Protein AF-A0A7X3GMF8-F1 (afdb_monomer_lite)

Foldseek 3Di:
DLQLQLLLLQQQVCCVVVVLADSLLLRQLLSQLQVLLQLLLFSDHDCSLPPVVCVLFRLLVSVLVVLLCLQQVLLQVLLPDDPPPCPSVLSNVPTSDDDDADPVSVVSSSVSSNSNNVSNLVLVLQQDCPRPCNVVPVQQQDDDPRGGNSPVSVVVSSVVSVVSVVVVVVVSSVVCSVVVPPDPDCPVVVVVVSVPQDNLVVQLCVQLVVQLVVCCVPDPDSPPVRSVSRSSVSSSVLSSRLSSLQRLCVVLVNNVVSVVLNVVLVVLSVCLVVLVVVVVCVVVPHDDDPVVSSSVSSVSVSVSSNVSSVVSVVSVVVSVVVVVVVVVVVVVD

Sequence (333 aa):
MPFTLSHPAFAVPLRRYFPNLSIAGLVLGSMSPDLEYFANMEARGTIGHQFIGFMLIGLPLCFAIYFSYERVIRPMLSAFMPNLFGLKRFVRECYERGEPLSLAGWFHFAAAAFVGYLTHMFMDAWTHGSGIFVQHLPGLTVHTLGMPLFQLLQFAFSALGAAVIAIWGFIQWLRWLKDAPRSGTNHSAKLLEYARDPWVWPWALLIGMFTMLIKLLFSVDPGDLSIWFAAPFSAAALGIFGACLLGRSQKHGQLGAGFRLVALWLALLGALKFEAHIYLLHQIGISTSRLMDWIVTMWGLVAVMAVISLQMNRIVNKFVRNGLKTVNKRTLS

Secondary structure (DSSP, 8-state):
---GGGTHHHHGGGGGT-TTS-HHHHHHHHHGGGHHHHHHTSS--SSTTSHHHIIIIIHHHHHHHHHHIIIIIGGGGGGGS-SSTTHHHHHHHHHS--PPPPHHHHHHHHHHHHHHHHHHHHHHHHHSTTSHHHHH-GGGTSEETTEEHHHHHHHHHHHHHHHHHHHHHHHHHHHHHHHS----SSHHHHHHHHHTS---HHHHHHHHHHHHHHHHHT-S-TT-HHHHHHHHHHHHHHHHHHHHHHHHHHHTT-HHHHHHHHHHHHHHHHHHHTTHHHHHHHHTT----HHHHHHHHHHHHHHHHHHHHHHHHHHHHHHHHH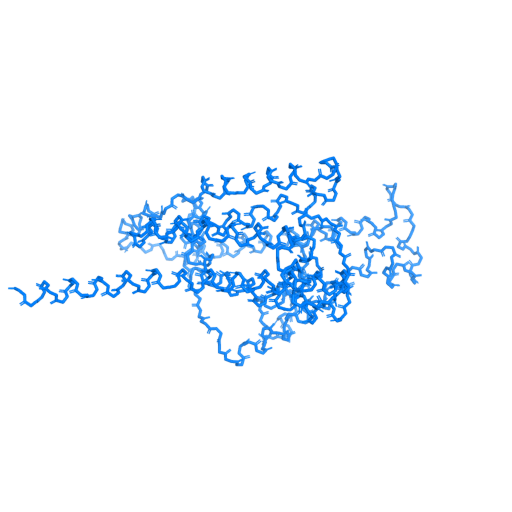HHHHHHHHH--

Structure (mmCIF, N/CA/C/O backbone):
data_AF-A0A7X3GMF8-F1
#
_entry.id   AF-A0A7X3GMF8-F1
#
loop_
_atom_site.group_PDB
_atom_site.id
_atom_site.type_symbol
_atom_site.label_atom_id
_atom_site.label_alt_id
_atom_site.label_comp_id
_atom_site.label_asym_id
_atom_site.label_entity_id
_atom_site.label_seq_id
_atom_site.pdbx_PDB_ins_code
_atom_site.Cartn_x
_atom_site.Cartn_y
_atom_site.Cartn_z
_atom_site.occupancy
_atom_site.B_iso_or_equiv
_atom_site.auth_seq_id
_atom_site.auth_comp_id
_atom_site.auth_asym_id
_atom_site.auth_atom_id
_atom_site.pdbx_PDB_model_num
ATOM 1 N N . MET A 1 1 ? 6.997 0.903 -13.655 1.00 82.94 1 MET A N 1
ATOM 2 C CA . MET A 1 1 ? 6.863 2.379 -13.531 1.00 82.94 1 MET A CA 1
ATOM 3 C C . MET A 1 1 ? 7.429 2.772 -12.167 1.00 82.94 1 MET A C 1
ATOM 5 O O . MET A 1 1 ? 7.009 2.137 -11.214 1.00 82.94 1 MET A O 1
ATOM 9 N N . PRO A 1 2 ? 8.368 3.733 -12.004 1.00 83.00 2 PRO A N 1
ATOM 10 C CA . PRO A 1 2 ? 9.093 3.917 -10.738 1.00 83.00 2 PRO A CA 1
ATOM 11 C C . PRO A 1 2 ? 8.191 4.248 -9.546 1.00 83.00 2 PRO A C 1
ATOM 13 O O . PRO A 1 2 ? 8.581 4.030 -8.405 1.00 83.00 2 PRO A O 1
ATOM 16 N N . PHE A 1 3 ? 6.992 4.783 -9.792 1.00 90.69 3 PHE A N 1
ATOM 17 C CA . PHE A 1 3 ? 6.020 5.037 -8.740 1.00 90.69 3 PHE A CA 1
ATOM 18 C C . PHE A 1 3 ? 4.933 3.957 -8.716 1.00 90.69 3 PHE A C 1
ATOM 20 O O . PHE A 1 3 ? 3.923 4.054 -9.416 1.00 90.69 3 PHE A O 1
ATOM 27 N N . THR A 1 4 ? 5.111 2.948 -7.857 1.00 94.25 4 THR A N 1
ATOM 28 C CA . THR A 1 4 ? 4.194 1.804 -7.693 1.00 94.25 4 THR A CA 1
ATOM 29 C C . THR A 1 4 ? 2.734 2.223 -7.478 1.00 94.25 4 THR A C 1
ATOM 31 O O . THR A 1 4 ? 1.813 1.604 -8.011 1.00 94.25 4 THR A O 1
ATOM 34 N N . LEU A 1 5 ? 2.497 3.316 -6.739 1.00 94.94 5 LEU A N 1
ATOM 35 C CA . LEU A 1 5 ? 1.150 3.824 -6.437 1.00 94.94 5 LEU A CA 1
ATOM 36 C C . LEU A 1 5 ? 0.390 4.345 -7.671 1.00 94.94 5 LEU A C 1
ATOM 38 O O . LEU A 1 5 ? -0.805 4.612 -7.564 1.00 94.94 5 LEU A O 1
ATOM 42 N N . SER A 1 6 ? 1.037 4.448 -8.835 1.00 97.19 6 SER A N 1
ATOM 43 C CA . SER A 1 6 ? 0.386 4.783 -10.107 1.00 97.19 6 SER A CA 1
ATOM 44 C C . SER A 1 6 ? -0.231 3.589 -10.823 1.00 97.19 6 SER A C 1
ATOM 46 O O . SER A 1 6 ? -1.175 3.776 -11.590 1.00 97.19 6 SER A O 1
ATOM 48 N N . HIS A 1 7 ? 0.240 2.365 -10.571 1.00 97.50 7 HIS A N 1
ATOM 49 C CA . HIS A 1 7 ? -0.279 1.162 -11.232 1.00 97.50 7 HIS A CA 1
ATOM 50 C C . HIS A 1 7 ? -1.798 0.960 -11.073 1.00 97.50 7 HIS A C 1
ATOM 52 O O . HIS A 1 7 ? -2.450 0.626 -12.069 1.00 97.50 7 HIS A O 1
ATOM 58 N N . PRO A 1 8 ? -2.416 1.243 -9.906 1.00 98.00 8 PRO A N 1
ATOM 59 C CA . PRO A 1 8 ? -3.864 1.140 -9.756 1.00 98.00 8 PRO A CA 1
ATOM 60 C C . PRO A 1 8 ? -4.671 1.952 -10.777 1.00 98.00 8 PRO A C 1
ATOM 62 O O . PRO A 1 8 ? -5.782 1.547 -11.124 1.00 98.00 8 PRO A O 1
ATOM 65 N N . ALA A 1 9 ? -4.128 3.060 -11.301 1.00 97.56 9 ALA A N 1
ATOM 66 C CA . ALA A 1 9 ? -4.796 3.877 -12.314 1.00 97.56 9 ALA A CA 1
ATOM 67 C C . ALA A 1 9 ? -5.036 3.120 -13.632 1.00 97.56 9 ALA A C 1
ATOM 69 O O . ALA A 1 9 ? -5.996 3.422 -14.339 1.00 97.56 9 ALA A O 1
ATOM 70 N N . PHE A 1 10 ? -4.206 2.118 -13.933 1.00 96.81 10 PHE A N 1
ATOM 71 C CA . PHE A 1 10 ? -4.318 1.273 -15.124 1.00 96.81 10 PHE A CA 1
ATOM 72 C C . PHE A 1 10 ? -5.123 -0.010 -14.859 1.00 96.81 10 PHE A C 1
ATOM 74 O O . PHE A 1 10 ? -5.690 -0.583 -15.786 1.00 96.81 10 PHE A O 1
ATOM 81 N N . ALA A 1 11 ? -5.242 -0.429 -13.595 1.00 97.62 11 ALA A N 1
ATOM 82 C CA . ALA A 1 11 ? -5.976 -1.631 -13.196 1.00 97.62 11 ALA A CA 1
ATOM 83 C C . ALA A 1 11 ? -7.465 -1.371 -12.916 1.00 97.62 11 ALA A C 1
ATOM 85 O O . ALA A 1 11 ? -8.348 -2.046 -13.446 1.00 97.62 11 ALA A O 1
ATOM 86 N N . VAL A 1 12 ? -7.768 -0.374 -12.079 1.00 96.44 12 VAL A N 1
ATOM 87 C CA . VAL A 1 12 ? -9.126 -0.101 -11.574 1.00 96.44 12 VAL A CA 1
ATOM 88 C C . VAL A 1 12 ? -10.158 0.177 -12.681 1.00 96.44 12 VAL A C 1
ATOM 90 O O . VAL A 1 12 ? -11.296 -0.287 -12.535 1.00 96.44 12 VAL A O 1
ATOM 93 N N . PRO A 1 13 ? -9.833 0.864 -13.801 1.00 95.88 13 PRO A N 1
ATOM 94 C CA . PRO A 1 13 ? -10.792 1.082 -14.885 1.00 95.88 13 PRO A CA 1
ATOM 95 C C . PRO A 1 13 ? -11.380 -0.201 -15.488 1.00 95.88 13 PRO A C 1
ATOM 97 O O . PRO A 1 13 ? -12.512 -0.157 -15.973 1.00 95.88 13 PRO A O 1
ATOM 100 N N . LEU A 1 14 ? -10.687 -1.346 -15.398 1.00 94.50 14 LEU A N 1
ATOM 101 C CA . LEU A 1 14 ? -11.195 -2.639 -15.881 1.00 94.50 14 LEU A CA 1
ATOM 102 C C . LEU A 1 14 ? -12.496 -3.065 -15.195 1.00 94.50 14 LEU A C 1
ATOM 104 O O . LEU A 1 14 ? -13.305 -3.772 -15.795 1.00 94.50 14 LEU A O 1
ATOM 108 N N . ARG A 1 15 ? -12.762 -2.574 -13.978 1.00 93.88 15 ARG A N 1
ATOM 109 C CA . ARG A 1 15 ? -14.026 -2.829 -13.277 1.00 93.88 15 ARG A CA 1
ATOM 110 C C . ARG A 1 15 ? -15.252 -2.328 -14.049 1.00 93.88 15 ARG A C 1
ATOM 112 O O . ARG A 1 15 ? -16.345 -2.835 -13.830 1.00 93.88 15 ARG A O 1
ATOM 119 N N . ARG A 1 16 ? -15.096 -1.363 -14.965 1.00 92.31 16 ARG A N 1
ATOM 120 C CA . ARG A 1 16 ? -16.194 -0.910 -15.841 1.00 92.31 16 ARG A CA 1
ATOM 121 C C . ARG A 1 16 ? -16.678 -2.008 -16.789 1.00 92.31 16 ARG A C 1
ATOM 123 O O . ARG A 1 16 ? -17.857 -2.029 -17.115 1.00 92.31 16 ARG A O 1
ATOM 130 N N . TYR A 1 17 ? -15.785 -2.907 -17.197 1.00 93.50 17 TYR A N 1
ATOM 131 C CA . TYR A 1 17 ? -16.095 -4.038 -18.075 1.00 93.50 17 TYR A CA 1
ATOM 132 C C . TYR A 1 17 ? -16.360 -5.324 -17.284 1.00 93.50 17 TYR A C 1
ATOM 134 O O . TYR A 1 17 ? -17.149 -6.162 -17.707 1.00 93.50 17 TYR A O 1
ATOM 142 N N . PHE A 1 18 ? -15.748 -5.453 -16.103 1.00 92.69 18 PHE A N 1
ATOM 143 C CA . PHE A 1 18 ? -15.886 -6.608 -15.219 1.00 92.69 18 PHE A CA 1
ATOM 144 C C . PHE A 1 18 ? -16.335 -6.159 -13.814 1.00 92.69 18 PHE A C 1
ATOM 146 O O . PHE A 1 18 ? -15.509 -6.045 -12.901 1.00 92.69 18 PHE A O 1
ATOM 153 N N . PRO A 1 19 ? -17.639 -5.889 -13.602 1.00 89.19 19 PRO A N 1
ATOM 154 C CA . PRO A 1 19 ? -18.144 -5.246 -12.381 1.00 89.19 19 PRO A CA 1
ATOM 155 C C . PRO A 1 19 ? -17.930 -6.067 -11.099 1.00 89.19 19 PRO A C 1
ATOM 157 O O . PRO A 1 19 ? -17.861 -5.495 -10.006 1.00 89.19 19 PRO A O 1
ATOM 160 N N . ASN A 1 20 ? -17.762 -7.386 -11.240 1.00 88.25 20 ASN A N 1
ATOM 161 C CA . ASN A 1 20 ? -17.522 -8.324 -10.140 1.00 88.25 20 ASN A CA 1
ATOM 162 C C . ASN A 1 20 ? -16.079 -8.289 -9.608 1.00 88.25 20 ASN A C 1
ATOM 164 O O . ASN A 1 20 ? -15.795 -8.896 -8.575 1.00 88.25 20 ASN A O 1
ATOM 168 N N . LEU A 1 21 ? -15.155 -7.590 -10.281 1.00 91.88 21 LEU A N 1
ATOM 169 C CA . LEU A 1 21 ? -13.788 -7.447 -9.787 1.00 91.88 21 LEU A CA 1
ATOM 170 C C . LEU A 1 21 ? -13.753 -6.542 -8.551 1.00 91.88 21 LEU A C 1
ATOM 172 O O . LEU A 1 21 ? -14.240 -5.406 -8.556 1.00 91.88 21 LEU A O 1
ATOM 176 N N . SER A 1 22 ? -13.128 -7.046 -7.486 1.00 95.12 22 SER A N 1
ATOM 177 C CA . SER A 1 22 ? -12.862 -6.271 -6.277 1.00 95.12 22 SER A CA 1
ATOM 178 C C . SER A 1 22 ? -11.895 -5.127 -6.582 1.00 95.12 22 SER A C 1
ATOM 180 O O . SER A 1 22 ? -10.781 -5.366 -7.045 1.00 95.12 22 SER A O 1
ATOM 182 N N . ILE A 1 23 ? -12.282 -3.884 -6.266 1.00 94.88 23 ILE A N 1
ATOM 183 C CA . ILE A 1 23 ? -11.376 -2.727 -6.390 1.00 94.88 23 ILE A CA 1
ATOM 184 C C . ILE A 1 23 ? -10.127 -2.945 -5.538 1.00 94.88 23 ILE A C 1
ATOM 186 O O . ILE A 1 23 ? -9.023 -2.732 -6.021 1.00 94.88 23 ILE A O 1
ATOM 190 N N . ALA A 1 24 ? -10.288 -3.382 -4.285 1.00 96.00 24 ALA A N 1
ATOM 191 C CA . ALA A 1 24 ? -9.155 -3.590 -3.388 1.00 96.00 24 ALA A CA 1
ATOM 192 C C . ALA A 1 24 ? -8.195 -4.660 -3.928 1.00 96.00 24 ALA A C 1
ATOM 194 O O . ALA A 1 24 ? -6.983 -4.487 -3.835 1.00 96.00 24 ALA A O 1
ATOM 195 N N . GLY A 1 25 ? -8.742 -5.718 -4.541 1.00 97.81 25 GLY A N 1
ATOM 196 C CA . GLY A 1 25 ? -7.952 -6.729 -5.238 1.00 97.81 25 GLY A CA 1
ATOM 197 C C . GLY A 1 25 ? -7.169 -6.116 -6.396 1.00 97.81 25 GLY A C 1
ATOM 198 O O . GLY A 1 25 ? -5.950 -6.204 -6.400 1.00 97.81 25 GLY A O 1
ATOM 199 N N . LEU A 1 26 ? -7.839 -5.409 -7.317 1.00 98.38 26 LEU A N 1
ATOM 200 C CA . LEU A 1 26 ? -7.185 -4.739 -8.453 1.00 98.38 26 LEU A CA 1
ATOM 201 C C . LEU A 1 26 ? -6.058 -3.799 -8.008 1.00 98.38 26 LEU A C 1
ATOM 203 O O . LEU A 1 26 ? -4.959 -3.865 -8.551 1.00 98.38 26 LEU A O 1
ATOM 207 N N . VAL A 1 27 ? -6.318 -2.956 -7.004 1.00 98.25 27 VAL A N 1
ATOM 208 C CA . VAL A 1 27 ? -5.338 -2.009 -6.453 1.00 98.25 27 VAL A CA 1
ATOM 209 C C . VAL A 1 27 ? -4.126 -2.759 -5.908 1.00 98.25 27 VAL A C 1
ATOM 211 O O . VAL A 1 27 ? -3.013 -2.533 -6.375 1.00 98.25 27 VAL A O 1
ATOM 214 N N . LEU A 1 28 ? -4.330 -3.677 -4.959 1.00 98.50 28 LEU A N 1
ATOM 215 C CA . LEU A 1 28 ? -3.222 -4.348 -4.277 1.00 98.50 28 LEU A CA 1
ATOM 216 C C . LEU A 1 28 ? -2.461 -5.296 -5.200 1.00 98.50 28 LEU A C 1
ATOM 218 O O . LEU A 1 28 ? -1.237 -5.335 -5.145 1.00 98.50 28 LEU A O 1
ATOM 222 N N . GLY A 1 29 ? -3.164 -5.993 -6.088 1.00 98.56 29 GLY A N 1
ATOM 223 C CA . GLY A 1 29 ? -2.558 -6.821 -7.122 1.00 98.56 29 GLY A CA 1
ATOM 224 C C . GLY A 1 29 ? -1.699 -6.017 -8.091 1.00 98.56 29 GLY A C 1
ATOM 225 O O . GLY A 1 29 ? -0.585 -6.412 -8.407 1.00 98.56 29 GLY A O 1
ATOM 226 N N . SER A 1 30 ? -2.166 -4.838 -8.513 1.00 98.56 30 SER A N 1
ATOM 227 C CA . SER A 1 30 ? -1.384 -3.959 -9.396 1.00 98.56 30 SER A CA 1
ATOM 228 C C . SER A 1 30 ? -0.139 -3.368 -8.736 1.00 98.56 30 SER A C 1
ATOM 230 O O . SER A 1 30 ? 0.746 -2.878 -9.426 1.00 98.56 30 SER A O 1
ATOM 232 N N . MET A 1 31 ? -0.048 -3.426 -7.410 1.00 98.31 31 MET A N 1
ATOM 233 C CA . MET A 1 31 ? 1.131 -3.010 -6.654 1.00 98.31 31 MET A CA 1
ATOM 234 C C . MET A 1 31 ? 2.008 -4.200 -6.245 1.00 98.31 31 MET A C 1
ATOM 236 O O . MET A 1 31 ? 3.133 -3.993 -5.801 1.00 98.31 31 MET A O 1
ATOM 240 N N . SER A 1 32 ? 1.505 -5.436 -6.355 1.00 98.06 32 SER A N 1
ATOM 241 C CA . SER A 1 32 ? 2.102 -6.602 -5.703 1.00 98.06 32 SER A CA 1
ATOM 242 C C . SER A 1 32 ? 3.523 -6.953 -6.149 1.00 98.06 32 SER A C 1
ATOM 244 O O . SER A 1 32 ? 4.285 -7.357 -5.271 1.00 98.06 32 SER A O 1
ATOM 246 N N . PRO A 1 33 ? 3.917 -6.810 -7.436 1.00 97.38 33 PRO A N 1
ATOM 247 C CA . PRO A 1 33 ? 5.291 -7.115 -7.853 1.00 97.38 33 PRO A CA 1
ATOM 248 C C . PRO A 1 33 ? 6.345 -6.278 -7.132 1.00 97.38 33 PRO A C 1
ATOM 250 O O . PRO A 1 33 ? 7.411 -6.792 -6.801 1.00 97.38 33 PRO A O 1
ATOM 253 N N . ASP A 1 34 ? 6.009 -5.026 -6.825 1.00 96.75 34 ASP A N 1
ATOM 254 C CA . ASP A 1 34 ? 6.899 -4.073 -6.166 1.00 96.75 34 ASP A CA 1
ATOM 255 C C . ASP A 1 34 ? 6.818 -4.125 -4.638 1.00 96.75 34 ASP A C 1
ATOM 257 O O . ASP A 1 34 ? 7.659 -3.533 -3.965 1.00 96.75 34 ASP A O 1
ATOM 261 N N . LEU A 1 35 ? 5.829 -4.814 -4.046 1.00 96.38 35 LEU A N 1
ATOM 262 C CA . LEU A 1 35 ? 5.691 -4.896 -2.581 1.00 96.38 35 LEU A CA 1
ATOM 263 C C . LEU A 1 35 ? 6.943 -5.461 -1.904 1.00 96.38 35 LEU A C 1
ATOM 265 O O . LEU A 1 35 ? 7.221 -5.125 -0.754 1.00 96.38 35 LEU A O 1
ATOM 269 N N . GLU A 1 36 ? 7.715 -6.265 -2.629 1.00 94.94 36 GLU A N 1
ATOM 270 C CA . GLU A 1 36 ? 9.014 -6.768 -2.202 1.00 94.94 36 GLU A CA 1
ATOM 271 C C . GLU A 1 36 ? 10.011 -5.636 -1.902 1.00 94.94 36 GLU A C 1
ATOM 273 O O . GLU A 1 36 ? 10.691 -5.673 -0.876 1.00 94.94 36 GLU A O 1
ATOM 278 N N . TYR A 1 37 ? 10.026 -4.583 -2.727 1.00 94.44 37 TYR A N 1
ATOM 279 C CA . TYR A 1 37 ? 10.875 -3.411 -2.517 1.00 94.44 37 TYR A CA 1
ATOM 280 C C . TYR A 1 37 ? 10.526 -2.700 -1.209 1.00 94.44 37 TYR A C 1
ATOM 282 O O . TYR A 1 37 ? 11.400 -2.312 -0.433 1.00 94.44 37 TYR A O 1
ATOM 290 N N . PHE A 1 38 ? 9.229 -2.558 -0.932 1.00 95.06 38 PHE A N 1
ATOM 291 C CA . PHE A 1 38 ? 8.752 -1.911 0.288 1.00 95.06 38 PHE A CA 1
ATOM 292 C C . PHE A 1 38 ? 8.995 -2.783 1.525 1.00 95.06 38 PHE A C 1
ATOM 294 O O . PHE A 1 38 ? 9.387 -2.276 2.574 1.00 95.06 38 PHE A O 1
ATOM 301 N N . ALA A 1 39 ? 8.844 -4.103 1.406 1.00 93.50 39 ALA A N 1
ATOM 302 C CA . ALA A 1 39 ? 9.163 -5.027 2.490 1.00 93.50 39 ALA A CA 1
ATOM 303 C C . ALA A 1 39 ? 10.666 -5.023 2.827 1.00 93.50 39 ALA A C 1
ATOM 305 O O . ALA A 1 39 ? 11.035 -5.072 3.999 1.00 93.50 39 ALA A O 1
ATOM 306 N N . ASN A 1 40 ? 11.534 -4.896 1.817 1.00 90.88 40 ASN A N 1
ATOM 307 C CA . ASN A 1 40 ? 12.981 -4.771 2.004 1.00 90.88 40 ASN A CA 1
ATOM 308 C C . ASN A 1 40 ? 13.435 -3.337 2.369 1.00 90.88 40 ASN A C 1
ATOM 310 O O . ASN A 1 40 ? 14.573 -3.104 2.804 1.00 90.88 40 ASN A O 1
ATOM 314 N N . MET A 1 41 ? 12.538 -2.358 2.207 1.00 93.62 41 MET A N 1
ATOM 315 C CA . MET A 1 41 ? 12.829 -0.925 2.294 1.00 93.62 41 MET A CA 1
ATOM 316 C C . MET A 1 41 ? 13.987 -0.507 1.369 1.00 93.62 41 MET A C 1
ATOM 318 O O . MET A 1 41 ? 14.798 0.341 1.725 1.00 93.62 41 MET A O 1
ATOM 322 N N . GLU A 1 42 ? 14.088 -1.147 0.209 1.00 92.38 42 GLU A N 1
ATOM 323 C CA . GLU A 1 42 ? 15.111 -0.956 -0.822 1.00 92.38 42 GLU A CA 1
ATOM 324 C C . GLU A 1 42 ? 14.511 -1.394 -2.156 1.00 92.38 42 GLU A C 1
ATOM 326 O O . GLU A 1 42 ? 13.845 -2.424 -2.200 1.00 92.38 42 GLU A O 1
ATOM 331 N N . ALA A 1 43 ? 14.771 -0.672 -3.247 1.00 90.12 43 ALA A N 1
ATOM 332 C CA . ALA A 1 43 ? 14.344 -1.055 -4.598 1.00 90.12 43 ALA A CA 1
ATOM 333 C C . ALA A 1 43 ? 15.136 -2.266 -5.149 1.00 90.12 43 ALA A C 1
ATOM 335 O O . ALA A 1 43 ? 15.814 -2.183 -6.171 1.00 90.12 43 ALA A O 1
ATOM 336 N N . ARG A 1 44 ? 15.083 -3.390 -4.426 1.00 86.69 44 ARG A N 1
ATOM 337 C CA . ARG A 1 44 ? 15.713 -4.677 -4.738 1.00 86.69 44 ARG A CA 1
ATOM 338 C C . ARG A 1 44 ? 14.680 -5.787 -4.608 1.00 86.69 44 ARG A C 1
ATOM 340 O O . ARG A 1 44 ? 14.070 -5.934 -3.551 1.00 86.69 44 ARG A O 1
ATOM 347 N N . GLY A 1 45 ? 14.503 -6.553 -5.675 1.00 86.31 45 GLY A N 1
ATOM 348 C CA . GLY A 1 45 ? 13.512 -7.623 -5.764 1.00 86.31 45 GLY A CA 1
ATOM 349 C C . GLY A 1 45 ? 14.154 -8.935 -6.185 1.00 86.31 45 GLY A C 1
ATOM 350 O O . GLY A 1 45 ? 15.300 -8.962 -6.634 1.00 86.31 45 GLY A O 1
ATOM 351 N N . THR A 1 46 ? 13.410 -10.023 -6.029 1.00 93.19 46 THR A N 1
ATOM 352 C CA . THR A 1 46 ? 13.839 -11.377 -6.372 1.00 93.19 46 THR A CA 1
ATOM 353 C C . THR A 1 46 ? 12.887 -11.966 -7.406 1.00 93.19 46 THR A C 1
ATOM 355 O O . THR A 1 46 ? 13.132 -11.889 -8.608 1.00 93.19 46 THR A O 1
ATOM 358 N N . ILE A 1 47 ? 11.767 -12.521 -6.954 1.00 96.38 47 ILE A N 1
ATOM 359 C CA . ILE A 1 47 ? 10.801 -13.242 -7.777 1.00 96.38 47 ILE A CA 1
ATOM 360 C C . ILE A 1 47 ? 9.468 -12.503 -7.897 1.00 96.38 47 ILE A C 1
ATOM 362 O O . ILE A 1 47 ? 8.579 -13.025 -8.560 1.00 96.38 47 ILE A O 1
ATOM 366 N N . GLY A 1 48 ? 9.298 -11.310 -7.308 1.00 94.88 48 GLY A N 1
ATOM 367 C CA . GLY A 1 48 ? 8.013 -10.590 -7.276 1.00 94.88 48 GLY A CA 1
ATOM 368 C C . GLY A 1 48 ? 7.369 -10.348 -8.651 1.00 94.88 48 GLY A C 1
ATOM 369 O O . GLY A 1 48 ? 6.145 -10.354 -8.774 1.00 94.88 48 GLY A O 1
ATOM 370 N N . HIS A 1 49 ? 8.184 -10.223 -9.703 1.00 96.38 49 HIS A N 1
ATOM 371 C CA . HIS A 1 49 ? 7.736 -10.050 -11.092 1.00 96.38 49 HIS A CA 1
ATOM 372 C C . HIS A 1 49 ? 7.499 -11.381 -11.833 1.00 96.38 49 HIS A C 1
ATOM 374 O O . HIS A 1 49 ? 7.129 -11.399 -13.002 1.00 96.38 49 HIS A O 1
ATOM 380 N N . GLN A 1 50 ? 7.677 -12.519 -11.165 1.00 96.75 50 GLN A N 1
ATOM 381 C CA . GLN A 1 50 ? 7.370 -13.845 -11.694 1.00 96.75 50 GLN A CA 1
ATOM 382 C C . GLN A 1 50 ? 6.019 -14.322 -11.165 1.00 96.75 50 GLN A C 1
ATOM 384 O O . GLN A 1 50 ? 5.636 -14.017 -10.034 1.00 96.75 50 GLN A O 1
ATOM 389 N N . PHE A 1 51 ? 5.328 -15.162 -11.939 1.00 97.56 51 PHE A N 1
ATOM 390 C CA . PHE A 1 51 ? 4.048 -15.740 -11.520 1.00 97.56 51 PHE A CA 1
ATOM 391 C C . PHE A 1 51 ? 4.149 -16.465 -10.168 1.00 97.56 51 PHE A C 1
ATOM 393 O O . PHE A 1 51 ? 3.294 -16.296 -9.298 1.00 97.56 51 PHE A O 1
ATOM 400 N N . ILE A 1 52 ? 5.229 -17.227 -9.957 1.00 97.88 52 ILE A N 1
ATOM 401 C CA . ILE A 1 52 ? 5.448 -17.938 -8.695 1.00 97.88 52 ILE A CA 1
ATOM 402 C C . ILE A 1 52 ? 5.686 -16.981 -7.520 1.00 97.88 52 ILE A C 1
ATOM 404 O O . ILE A 1 52 ? 5.194 -17.232 -6.423 1.00 97.88 52 ILE A O 1
ATOM 408 N N . GLY A 1 53 ? 6.364 -15.850 -7.738 1.00 97.88 53 GLY A N 1
ATOM 409 C CA . GLY A 1 53 ? 6.539 -14.834 -6.702 1.00 97.88 53 GLY A CA 1
ATOM 410 C C . GLY A 1 53 ? 5.252 -14.085 -6.391 1.00 97.88 53 GLY A C 1
ATOM 411 O O . GLY A 1 53 ? 4.991 -13.795 -5.225 1.00 97.88 53 GLY A O 1
ATOM 412 N N . PHE A 1 54 ? 4.380 -13.864 -7.378 1.00 98.38 54 PHE A N 1
ATOM 413 C CA . PHE A 1 54 ? 3.027 -13.391 -7.095 1.00 98.38 54 PHE A CA 1
ATOM 414 C C . PHE A 1 54 ? 2.275 -14.378 -6.194 1.00 98.38 54 PHE A C 1
ATOM 416 O O . PHE A 1 54 ? 1.711 -13.964 -5.189 1.00 98.38 54 PHE A O 1
ATOM 423 N N . MET A 1 55 ? 2.310 -15.680 -6.484 1.00 98.38 55 MET A N 1
ATOM 424 C CA . MET A 1 55 ? 1.623 -16.686 -5.663 1.00 98.38 55 MET A CA 1
ATOM 425 C C . MET A 1 55 ? 2.199 -16.799 -4.240 1.00 98.38 55 MET A C 1
ATOM 427 O O . MET A 1 55 ? 1.437 -16.896 -3.280 1.00 98.38 55 MET A O 1
ATOM 431 N N . LEU A 1 56 ? 3.529 -16.784 -4.094 1.00 97.81 56 LEU A N 1
ATOM 432 C CA . LEU A 1 56 ? 4.210 -17.041 -2.818 1.00 97.81 56 LEU A CA 1
ATOM 433 C C . LEU A 1 56 ? 4.430 -15.797 -1.951 1.00 97.81 56 LEU A C 1
ATOM 435 O O . LEU A 1 56 ? 4.556 -15.938 -0.737 1.00 97.81 56 LEU A O 1
ATOM 439 N N . ILE A 1 57 ? 4.501 -14.606 -2.550 1.00 97.62 57 ILE A N 1
ATOM 440 C CA . ILE A 1 57 ? 4.829 -13.347 -1.864 1.00 97.62 57 ILE A CA 1
ATOM 441 C C . ILE A 1 57 ? 3.728 -12.313 -2.105 1.00 97.62 57 ILE A C 1
ATOM 443 O O . ILE A 1 57 ? 3.097 -11.844 -1.157 1.00 97.62 57 ILE A O 1
ATOM 447 N N . GLY A 1 58 ? 3.466 -11.980 -3.373 1.00 98.06 58 GLY A N 1
ATOM 448 C CA . GLY A 1 58 ? 2.584 -10.872 -3.746 1.00 98.06 58 GLY A CA 1
ATOM 449 C C . GLY A 1 58 ? 1.158 -11.027 -3.215 1.00 98.06 58 GLY A C 1
ATOM 450 O O . GLY A 1 58 ? 0.659 -10.160 -2.503 1.00 98.06 58 GLY A O 1
ATOM 451 N N . LEU A 1 59 ? 0.514 -12.153 -3.512 1.00 98.50 59 LEU A N 1
ATOM 452 C CA . LEU A 1 59 ? -0.858 -12.452 -3.123 1.00 98.50 59 LEU A CA 1
ATOM 453 C C . LEU A 1 59 ? -1.017 -12.561 -1.592 1.00 98.50 59 LEU A C 1
ATOM 455 O O . LEU A 1 59 ? -1.911 -11.893 -1.062 1.00 98.50 59 LEU A O 1
ATOM 459 N N . PRO A 1 60 ? -0.164 -13.298 -0.844 1.00 98.44 60 PRO A N 1
ATOM 460 C CA . PRO A 1 60 ? -0.171 -13.269 0.621 1.00 98.44 60 PRO A CA 1
ATOM 461 C C . PRO A 1 60 ? -0.051 -11.857 1.209 1.00 98.44 60 PRO A C 1
ATOM 463 O O . PRO A 1 60 ? -0.811 -11.505 2.116 1.00 98.44 60 PRO A O 1
ATOM 466 N N . LEU A 1 61 ? 0.835 -11.016 0.663 1.00 98.31 61 LEU A N 1
ATOM 467 C CA . LEU A 1 61 ? 0.956 -9.619 1.084 1.00 98.31 61 LEU A CA 1
ATOM 468 C C . LEU A 1 61 ? -0.302 -8.808 0.754 1.00 98.31 61 LEU A C 1
ATOM 470 O O . LEU A 1 61 ? -0.745 -8.033 1.600 1.00 98.31 61 LEU A O 1
ATOM 474 N N . CYS A 1 62 ? -0.939 -9.009 -0.405 1.00 98.50 62 CYS A N 1
ATOM 475 C CA . CYS A 1 62 ? -2.224 -8.373 -0.714 1.00 98.50 62 CYS A CA 1
ATOM 476 C C . CYS A 1 62 ? -3.285 -8.710 0.344 1.00 98.50 62 CYS A C 1
ATOM 478 O O . CYS A 1 62 ? -3.970 -7.810 0.833 1.00 98.50 62 CYS A O 1
ATOM 480 N N . PHE A 1 63 ? -3.407 -9.983 0.736 1.00 98.06 63 PHE A N 1
ATOM 481 C CA . PHE A 1 63 ? -4.330 -10.398 1.797 1.00 98.06 63 PHE A CA 1
ATOM 482 C C . PHE A 1 63 ? -3.993 -9.740 3.138 1.00 98.06 63 PHE A C 1
ATOM 484 O O . PHE A 1 63 ? -4.885 -9.196 3.792 1.00 98.06 63 PHE A O 1
ATOM 491 N N . ALA A 1 64 ? -2.718 -9.755 3.538 1.00 97.81 64 ALA A N 1
ATOM 492 C CA . ALA A 1 64 ? -2.266 -9.164 4.794 1.00 97.81 64 ALA A CA 1
ATOM 493 C C . ALA A 1 64 ? -2.525 -7.653 4.844 1.00 97.81 64 ALA A C 1
ATOM 495 O O . ALA A 1 64 ? -3.102 -7.161 5.813 1.00 97.81 64 ALA A O 1
ATOM 496 N N . ILE A 1 65 ? -2.160 -6.924 3.785 1.00 98.06 65 ILE A N 1
ATOM 497 C CA . ILE A 1 65 ? -2.358 -5.475 3.672 1.00 98.06 65 ILE A CA 1
ATOM 498 C C . ILE A 1 65 ? -3.845 -5.142 3.688 1.00 98.06 65 ILE A C 1
ATOM 500 O O . ILE A 1 65 ? -4.253 -4.266 4.449 1.00 98.06 65 ILE A O 1
ATOM 504 N N . TYR A 1 66 ? -4.667 -5.846 2.904 1.00 97.62 66 TYR A N 1
ATOM 505 C CA . TYR A 1 66 ? -6.111 -5.621 2.902 1.00 97.62 66 TYR A CA 1
ATOM 506 C C . TYR A 1 66 ? -6.715 -5.869 4.287 1.00 97.62 66 TYR A C 1
ATOM 508 O O . TYR A 1 66 ? -7.455 -5.035 4.808 1.00 97.62 66 TYR A O 1
ATOM 516 N N . PHE A 1 67 ? -6.345 -6.975 4.933 1.00 95.75 67 PHE A N 1
ATOM 517 C CA . PHE A 1 67 ? -6.819 -7.304 6.271 1.00 95.75 67 PHE A CA 1
ATOM 518 C C . PHE A 1 67 ? -6.399 -6.256 7.314 1.00 95.75 67 PHE A C 1
ATOM 520 O O . PHE A 1 67 ? -7.226 -5.792 8.101 1.00 95.75 67 PHE A O 1
ATOM 527 N N . SER A 1 68 ? -5.134 -5.836 7.306 1.00 96.38 68 SER A N 1
ATOM 528 C CA . SER A 1 68 ? -4.626 -4.766 8.166 1.00 96.38 68 SER A CA 1
ATOM 529 C C . SER A 1 68 ? -5.303 -3.428 7.893 1.00 96.38 68 SER A C 1
ATOM 531 O O . SER A 1 68 ? -5.631 -2.703 8.834 1.00 96.38 68 SER A O 1
ATOM 533 N N . TYR A 1 69 ? -5.575 -3.114 6.629 1.00 96.56 69 TYR A N 1
ATOM 534 C CA . TYR A 1 69 ? -6.305 -1.917 6.249 1.00 96.56 69 TYR A CA 1
ATOM 535 C C . TYR A 1 69 ? -7.721 -1.928 6.828 1.00 96.56 69 TYR A C 1
ATOM 537 O O . TYR A 1 69 ? -8.057 -1.026 7.589 1.00 96.56 69 TYR A O 1
ATOM 545 N N . GLU A 1 70 ? -8.514 -2.971 6.574 1.00 94.50 70 GLU A N 1
ATOM 546 C CA . GLU A 1 70 ? -9.890 -3.087 7.078 1.00 94.50 70 GLU A CA 1
ATOM 547 C C . GLU A 1 70 ? -9.962 -2.998 8.608 1.00 94.50 70 GLU A C 1
ATOM 549 O O . GLU A 1 70 ? -10.863 -2.378 9.176 1.00 94.50 70 GLU A O 1
ATOM 554 N N . ARG A 1 71 ? -9.005 -3.626 9.303 1.00 92.69 71 ARG A N 1
ATOM 555 C CA . ARG A 1 71 ? -9.047 -3.755 10.763 1.00 92.69 71 ARG A CA 1
ATOM 556 C C . ARG A 1 71 ? -8.377 -2.614 11.502 1.00 92.69 71 ARG A C 1
ATOM 558 O O . ARG A 1 71 ? -8.792 -2.322 12.615 1.00 92.69 71 ARG A O 1
ATOM 565 N N . VAL A 1 72 ? -7.346 -1.983 10.961 1.00 95.19 72 VAL A N 1
ATOM 566 C CA . VAL A 1 72 ? -6.541 -1.009 11.713 1.00 95.19 72 VAL A CA 1
ATOM 567 C C . VAL A 1 72 ? -6.651 0.380 11.108 1.00 95.19 72 VAL A C 1
ATOM 569 O O . VAL A 1 72 ? -6.942 1.326 11.839 1.00 95.19 72 VAL A O 1
ATOM 572 N N . ILE A 1 73 ? -6.463 0.497 9.793 1.00 95.94 73 ILE A N 1
ATOM 573 C CA . ILE A 1 73 ? -6.332 1.791 9.113 1.00 95.94 73 ILE A CA 1
ATOM 574 C C . ILE A 1 73 ? -7.701 2.396 8.798 1.00 95.94 73 ILE A C 1
ATOM 576 O O . ILE A 1 73 ? -7.955 3.548 9.147 1.00 95.94 73 ILE A O 1
ATOM 580 N N . ARG A 1 74 ? -8.603 1.620 8.183 1.00 94.81 74 ARG A N 1
ATOM 581 C CA . ARG A 1 74 ? -9.930 2.062 7.737 1.00 94.81 74 ARG A CA 1
ATOM 582 C C . ARG A 1 74 ? -10.708 2.802 8.835 1.00 94.81 74 ARG A C 1
ATOM 584 O O . ARG A 1 74 ? -11.158 3.907 8.551 1.00 94.81 74 ARG A O 1
ATOM 591 N N . PRO A 1 75 ? -10.812 2.305 10.088 1.00 92.50 75 PRO A N 1
ATOM 592 C CA . PRO A 1 75 ? -11.575 2.984 11.146 1.00 92.50 75 PRO A CA 1
ATOM 593 C C . PRO A 1 75 ? -10.958 4.300 11.655 1.00 92.50 75 PRO A C 1
ATOM 595 O O . PRO A 1 75 ? -11.505 4.915 12.572 1.00 92.50 75 PRO A O 1
ATOM 598 N N . MET A 1 76 ? -9.781 4.676 11.147 1.00 94.19 76 MET A N 1
ATOM 599 C CA . MET A 1 76 ? -9.008 5.845 11.565 1.00 94.19 76 MET A CA 1
ATOM 600 C C . MET A 1 76 ? -8.703 6.812 10.420 1.00 94.19 76 MET A C 1
ATOM 602 O O . MET A 1 76 ? -8.012 7.805 10.651 1.00 94.19 76 MET A O 1
ATOM 606 N N . LEU A 1 77 ? -9.197 6.566 9.202 1.00 94.00 77 LEU A N 1
ATOM 607 C CA . LEU A 1 77 ? -8.869 7.388 8.034 1.00 94.00 77 LEU A CA 1
ATOM 608 C C . LEU A 1 77 ? -9.213 8.868 8.243 1.00 94.00 77 LEU A C 1
ATOM 610 O O . LEU A 1 77 ? -8.424 9.736 7.867 1.00 94.00 77 LEU A O 1
ATOM 614 N N . SER A 1 78 ? -10.340 9.181 8.891 1.00 93.12 78 SER A N 1
ATOM 615 C CA . SER A 1 78 ? -10.740 10.568 9.141 1.00 93.12 78 SER A CA 1
ATOM 616 C C . SER A 1 78 ? -9.798 11.277 10.111 1.00 93.12 78 SER A C 1
ATOM 618 O O . SER A 1 78 ? -9.696 12.500 10.059 1.00 93.12 78 SER A O 1
ATOM 620 N N . ALA A 1 79 ? -9.092 10.550 10.983 1.00 93.12 79 ALA A N 1
ATOM 621 C CA . ALA A 1 79 ? -8.170 11.141 11.953 1.00 93.12 79 ALA A CA 1
ATOM 622 C C . ALA A 1 79 ? -6.921 11.749 11.291 1.00 93.12 79 ALA A C 1
ATOM 624 O O . ALA A 1 79 ? -6.328 12.671 11.849 1.00 93.12 79 ALA A O 1
ATOM 625 N N . PHE A 1 80 ? -6.555 11.283 10.092 1.00 93.25 80 PHE A N 1
ATOM 626 C CA . PHE A 1 80 ? -5.472 11.867 9.294 1.00 93.25 80 PHE A CA 1
ATOM 627 C C . PHE A 1 80 ? -5.917 13.084 8.482 1.00 93.25 80 PHE A C 1
ATOM 629 O O . PHE A 1 80 ? -5.076 13.843 8.003 1.00 93.25 80 PHE A O 1
ATOM 636 N N . MET A 1 81 ? -7.224 13.294 8.321 1.00 92.06 81 MET A N 1
ATOM 637 C CA . MET A 1 81 ? -7.739 14.383 7.500 1.00 92.06 81 MET A CA 1
ATOM 638 C C . MET A 1 81 ? -7.850 15.686 8.295 1.00 92.06 81 MET A C 1
ATOM 640 O O . MET A 1 81 ? -8.352 15.682 9.428 1.00 92.06 81 MET A O 1
ATOM 644 N N . PRO A 1 82 ? -7.460 16.828 7.702 1.00 88.94 82 PRO A N 1
ATOM 645 C CA . PRO A 1 82 ? -7.745 18.122 8.295 1.00 88.94 82 PRO A CA 1
ATOM 646 C C . PRO A 1 82 ? -9.260 18.337 8.386 1.00 88.94 82 PRO A C 1
ATOM 648 O O . PRO A 1 82 ? -10.031 17.915 7.519 1.00 88.94 82 PRO A O 1
ATOM 651 N N . ASN A 1 83 ? -9.700 19.041 9.431 1.00 85.12 83 ASN A N 1
ATOM 652 C CA . ASN A 1 83 ? -11.089 19.485 9.550 1.00 85.12 83 ASN A CA 1
ATOM 653 C C . ASN A 1 83 ? -11.336 20.739 8.686 1.00 85.12 83 ASN A C 1
ATOM 655 O O . ASN A 1 83 ? -11.748 21.780 9.186 1.00 85.12 83 ASN A O 1
ATOM 659 N N . LEU A 1 84 ? -11.008 20.646 7.396 1.00 86.75 84 LEU A N 1
ATOM 660 C CA . LEU A 1 84 ? -11.104 21.723 6.414 1.00 86.75 84 LEU A CA 1
ATOM 661 C C . LEU A 1 84 ? -12.024 21.290 5.276 1.00 86.75 84 LEU A C 1
ATOM 663 O O . LEU A 1 84 ? -11.975 20.141 4.839 1.00 86.75 84 LEU A O 1
ATOM 667 N N . PHE A 1 85 ? -12.881 22.207 4.821 1.00 88.06 85 PHE A N 1
ATOM 668 C CA . PHE A 1 85 ? -13.773 22.028 3.666 1.00 88.06 85 PHE A CA 1
ATOM 669 C C . PHE A 1 85 ? -14.588 20.713 3.672 1.00 88.06 85 PHE A C 1
ATOM 671 O O . PHE A 1 85 ? -14.853 20.109 2.635 1.00 88.06 85 PHE A O 1
ATOM 678 N N . GLY A 1 86 ? -14.959 20.224 4.861 1.00 87.81 86 GLY A N 1
ATOM 679 C CA . GLY A 1 86 ? -15.706 18.974 5.021 1.00 87.81 86 GLY A CA 1
ATOM 680 C C . GLY A 1 86 ? -14.918 17.691 4.720 1.00 87.81 86 GLY A C 1
ATOM 681 O O . GLY A 1 86 ? -15.515 16.619 4.752 1.00 87.81 86 GLY A O 1
ATOM 682 N N . LEU A 1 87 ? -13.601 17.752 4.480 1.00 90.44 87 LEU A N 1
ATOM 683 C CA . LEU A 1 87 ? -12.787 16.597 4.075 1.00 90.44 87 LEU A CA 1
ATOM 684 C C . LEU A 1 87 ? -12.797 15.467 5.115 1.00 90.44 87 LEU A C 1
ATOM 686 O O . LEU A 1 87 ? -13.020 14.306 4.777 1.00 90.44 87 LEU A O 1
ATOM 690 N N . LYS A 1 88 ? -12.632 15.804 6.400 1.00 90.50 88 LYS A N 1
ATOM 691 C CA . LYS A 1 88 ? -12.742 14.830 7.498 1.00 90.50 88 LYS A CA 1
ATOM 692 C C . LYS A 1 88 ? -14.104 14.121 7.504 1.00 90.50 88 LYS A C 1
ATOM 694 O O . LYS A 1 88 ? -14.163 12.904 7.677 1.00 90.50 88 LYS A O 1
ATOM 699 N N . ARG A 1 89 ? -15.192 14.866 7.281 1.00 89.75 89 ARG A N 1
ATOM 700 C CA . ARG A 1 89 ? -16.556 14.322 7.225 1.00 89.75 89 ARG A CA 1
ATOM 701 C C . ARG A 1 89 ? -16.756 13.420 6.006 1.00 89.75 89 ARG A C 1
ATOM 703 O O . ARG A 1 89 ? -17.256 12.315 6.182 1.00 89.75 89 ARG A O 1
ATOM 710 N N . PHE A 1 90 ? -16.321 13.858 4.825 1.00 92.06 90 PHE A N 1
ATOM 711 C CA . PHE A 1 90 ? -16.328 13.055 3.600 1.00 92.06 90 PHE A CA 1
ATOM 712 C C . PHE A 1 90 ? -15.648 11.703 3.821 1.00 92.06 90 PHE A C 1
ATOM 714 O O . PHE A 1 90 ? -16.230 10.656 3.545 1.00 92.06 90 PHE A O 1
ATOM 721 N N . VAL A 1 91 ? -14.442 11.714 4.396 1.00 92.94 91 VAL A N 1
ATOM 722 C CA . VAL A 1 91 ? -13.690 10.477 4.619 1.00 92.94 91 VAL A CA 1
ATOM 723 C C . VAL A 1 91 ? -14.377 9.556 5.626 1.00 92.94 91 VAL A C 1
ATOM 725 O O . VAL A 1 91 ? -14.470 8.352 5.381 1.00 92.94 91 VAL A O 1
ATOM 728 N N . ARG A 1 92 ? -14.928 10.113 6.711 1.00 90.19 92 ARG A N 1
ATOM 729 C CA . ARG A 1 92 ? -15.714 9.346 7.687 1.00 90.19 92 ARG A CA 1
ATOM 730 C C . ARG A 1 92 ? -16.936 8.679 7.063 1.00 90.19 92 ARG A C 1
ATOM 732 O O . ARG A 1 92 ? -17.142 7.483 7.243 1.00 90.19 92 ARG A O 1
ATOM 739 N N . GLU A 1 93 ? -17.760 9.453 6.366 1.00 89.94 93 GLU A N 1
ATOM 740 C CA . GLU A 1 93 ? -19.035 8.970 5.830 1.00 89.94 93 GLU A CA 1
ATOM 741 C C . GLU A 1 93 ? -18.834 7.954 4.700 1.00 89.94 93 GLU A C 1
ATOM 743 O O . GLU A 1 93 ? -19.563 6.965 4.641 1.00 89.94 93 GLU A O 1
ATOM 748 N N . CYS A 1 94 ? -17.836 8.165 3.837 1.00 90.00 94 CYS A N 1
ATOM 749 C CA . CYS A 1 94 ? -17.653 7.354 2.635 1.00 90.00 94 CYS A CA 1
ATOM 750 C C . CYS A 1 94 ? -16.694 6.169 2.803 1.00 90.00 94 CYS A C 1
ATOM 752 O O . CYS A 1 94 ? -16.829 5.197 2.062 1.00 90.00 94 CYS A O 1
ATOM 754 N N . TYR A 1 95 ? -15.720 6.229 3.723 1.00 90.69 95 TYR A N 1
ATOM 755 C CA . TYR A 1 95 ? -14.617 5.257 3.731 1.00 90.69 95 TYR A CA 1
ATOM 756 C C . TYR A 1 95 ? -14.324 4.598 5.082 1.00 90.69 95 TYR A C 1
ATOM 758 O O . TYR A 1 95 ? -13.715 3.530 5.081 1.00 90.69 95 TYR A O 1
ATOM 766 N N . GLU A 1 96 ? -14.753 5.150 6.223 1.00 88.25 96 GLU A N 1
ATOM 767 C CA . GLU A 1 96 ? -14.456 4.537 7.536 1.00 88.25 96 GLU A CA 1
ATOM 768 C C . GLU A 1 96 ? -15.328 3.319 7.864 1.00 88.25 96 GLU A C 1
ATOM 770 O O . GLU A 1 96 ? -14.967 2.515 8.726 1.00 88.25 96 GLU A O 1
ATOM 775 N N . ARG A 1 97 ? -16.460 3.153 7.171 1.00 84.50 97 ARG A N 1
ATOM 776 C CA . ARG A 1 97 ? -17.307 1.960 7.281 1.00 84.50 97 ARG A CA 1
ATOM 777 C C . ARG A 1 97 ? -16.929 0.964 6.191 1.00 84.50 97 ARG A C 1
ATOM 779 O O . ARG A 1 97 ? -16.822 1.326 5.023 1.00 84.50 97 ARG A O 1
ATOM 786 N N . GLY A 1 98 ? -16.716 -0.282 6.590 1.00 80.19 98 GLY A N 1
ATOM 787 C CA . GLY A 1 98 ? -16.442 -1.397 5.696 1.00 80.19 98 GLY A CA 1
ATOM 788 C C . GLY A 1 98 ? -17.201 -2.624 6.172 1.00 80.19 98 GLY A C 1
ATOM 789 O O . GLY A 1 98 ? -17.417 -2.790 7.373 1.00 80.19 98 GLY A O 1
ATOM 790 N N . GLU A 1 99 ? -17.595 -3.465 5.226 1.00 77.50 99 GLU A N 1
ATOM 791 C CA . GLU A 1 99 ? -18.198 -4.761 5.511 1.00 77.50 99 GLU A CA 1
ATOM 792 C C . GLU A 1 99 ? -17.139 -5.852 5.332 1.00 77.50 99 GLU A C 1
ATOM 794 O O . GLU A 1 99 ? -16.352 -5.795 4.379 1.00 77.50 99 GLU A O 1
ATOM 799 N N . PRO A 1 100 ? -17.078 -6.849 6.230 1.00 82.19 100 PRO A N 1
ATOM 800 C CA . PRO A 1 100 ? -16.171 -7.968 6.054 1.00 82.19 100 PRO A CA 1
ATOM 801 C C . PRO A 1 100 ? -16.507 -8.715 4.760 1.00 82.19 100 PRO A C 1
ATOM 803 O O . PRO A 1 100 ? -17.672 -8.955 4.444 1.00 82.19 100 PRO A O 1
ATOM 806 N N . LEU A 1 101 ? -15.474 -9.130 4.024 1.00 87.19 101 LEU A N 1
ATOM 807 C CA . LEU A 1 101 ? -15.673 -9.961 2.843 1.00 87.19 101 LEU A CA 1
ATOM 808 C C . LEU A 1 101 ? -16.278 -11.313 3.236 1.00 87.19 101 LEU A C 1
ATOM 810 O O . LEU A 1 101 ? -15.810 -11.977 4.166 1.00 87.19 101 LEU A O 1
ATOM 814 N N . SER A 1 102 ? -17.288 -11.740 2.476 1.00 90.19 102 SER A N 1
ATOM 815 C CA . SER A 1 102 ? -17.756 -13.125 2.486 1.00 90.19 102 SER A CA 1
ATOM 816 C C . SER A 1 102 ? -16.671 -14.060 1.939 1.00 90.19 102 SER A C 1
ATOM 818 O O . SER A 1 102 ? -15.707 -13.613 1.312 1.00 90.19 102 SER A O 1
ATOM 820 N N . LEU A 1 103 ? -16.838 -15.374 2.116 1.00 89.62 103 LEU A N 1
ATOM 821 C CA . LEU A 1 103 ? -15.916 -16.359 1.537 1.00 89.62 103 LEU A CA 1
ATOM 822 C C . LEU A 1 103 ? -15.793 -16.187 0.012 1.00 89.62 103 LEU A C 1
ATOM 824 O O . LEU A 1 103 ? -14.689 -16.118 -0.520 1.00 89.62 103 LEU A O 1
ATOM 828 N N . ALA A 1 104 ? -16.924 -16.013 -0.679 1.00 91.44 104 ALA A N 1
ATOM 829 C CA . ALA A 1 104 ? -16.945 -15.686 -2.103 1.00 91.44 104 ALA A CA 1
ATOM 830 C C . ALA A 1 104 ? -16.241 -14.350 -2.400 1.00 91.44 104 ALA A C 1
ATOM 832 O O . ALA A 1 104 ? -15.533 -14.236 -3.398 1.00 91.44 104 ALA A O 1
ATOM 833 N N . GLY A 1 105 ? -16.390 -13.345 -1.532 1.00 93.12 105 GLY A N 1
ATOM 834 C CA . GLY A 1 105 ? -15.709 -12.056 -1.657 1.00 93.12 105 GLY A CA 1
ATOM 835 C C . GLY A 1 105 ? -14.183 -12.176 -1.645 1.00 93.12 105 GLY A C 1
ATOM 836 O O . GLY A 1 105 ? -13.516 -11.487 -2.413 1.00 93.12 105 GLY A O 1
ATOM 837 N N . TRP A 1 106 ? -13.627 -13.094 -0.851 1.00 94.62 106 TRP A N 1
ATOM 838 C CA . TRP A 1 106 ? -12.188 -13.370 -0.847 1.00 94.62 106 TRP A CA 1
ATOM 839 C C . TRP A 1 106 ? -11.694 -14.014 -2.145 1.00 94.62 106 TRP A C 1
ATOM 841 O O . TRP A 1 106 ? -10.626 -13.644 -2.630 1.00 94.62 106 TRP A O 1
ATOM 851 N N . PHE A 1 107 ? -12.481 -14.900 -2.763 1.00 94.44 107 PHE A N 1
ATOM 852 C CA . PHE A 1 107 ? -12.154 -15.436 -4.090 1.00 94.44 107 PHE A CA 1
ATOM 853 C C . PHE A 1 107 ? -12.171 -14.345 -5.167 1.00 94.44 107 PHE A C 1
ATOM 855 O O . PHE A 1 107 ? -11.230 -14.243 -5.952 1.00 94.44 107 PHE A O 1
ATOM 862 N N . HIS A 1 108 ? -13.184 -13.472 -5.164 1.00 94.62 108 HIS A N 1
ATOM 863 C CA . HIS A 1 108 ? -13.236 -12.325 -6.080 1.00 94.62 108 HIS A CA 1
ATOM 864 C C . HIS A 1 108 ? -12.081 -11.346 -5.842 1.00 94.62 108 HIS A C 1
ATOM 866 O O . HIS A 1 108 ? -11.550 -10.776 -6.794 1.00 94.62 108 HIS A O 1
ATOM 872 N N . PHE A 1 109 ? -11.672 -11.155 -4.585 1.00 97.38 109 PHE A N 1
ATOM 873 C CA . PHE A 1 109 ? -10.491 -10.370 -4.238 1.00 97.38 109 PHE A CA 1
ATOM 874 C C . PHE A 1 109 ? -9.215 -10.983 -4.822 1.00 97.38 109 PHE A C 1
ATOM 876 O O . PHE A 1 109 ? -8.465 -10.264 -5.472 1.00 97.38 109 PHE A O 1
ATOM 883 N N . ALA A 1 110 ? -8.994 -12.290 -4.655 1.00 97.81 110 ALA A N 1
ATOM 884 C CA . ALA A 1 110 ? -7.817 -12.976 -5.187 1.00 97.81 110 ALA A CA 1
ATOM 885 C C . ALA A 1 110 ? -7.766 -12.938 -6.722 1.00 97.81 110 ALA A C 1
ATOM 887 O O . ALA A 1 110 ? -6.731 -12.610 -7.298 1.00 97.81 110 ALA A O 1
ATOM 888 N N . ALA A 1 111 ? -8.898 -13.198 -7.386 1.00 97.06 111 ALA A N 1
ATOM 889 C CA . ALA A 1 111 ? -9.004 -13.106 -8.841 1.00 97.06 111 ALA A CA 1
ATOM 890 C C . ALA A 1 111 ? -8.715 -11.680 -9.335 1.00 97.06 111 ALA A C 1
ATOM 892 O O . ALA A 1 111 ? -7.936 -11.482 -10.264 1.00 97.06 111 ALA A O 1
ATOM 893 N N . ALA A 1 112 ? -9.283 -10.669 -8.673 1.00 98.19 112 ALA A N 1
ATOM 894 C CA . ALA A 1 112 ? -9.011 -9.272 -8.983 1.00 98.19 112 ALA A CA 1
ATOM 895 C C . ALA A 1 112 ? -7.554 -8.873 -8.701 1.00 98.19 112 ALA A C 1
ATOM 897 O O . ALA A 1 112 ? -6.988 -8.100 -9.468 1.00 98.19 112 ALA A O 1
ATOM 898 N N . ALA A 1 113 ? -6.930 -9.414 -7.653 1.00 98.62 113 ALA A N 1
ATOM 899 C CA . ALA A 1 113 ? -5.510 -9.217 -7.383 1.00 98.62 113 ALA A CA 1
ATOM 900 C C . ALA A 1 113 ? -4.637 -9.818 -8.486 1.00 98.62 113 ALA A C 1
ATOM 902 O O . ALA A 1 113 ? -3.695 -9.174 -8.935 1.00 98.62 113 ALA A O 1
ATOM 903 N N . PHE A 1 114 ? -4.991 -10.994 -9.002 1.00 98.50 114 PHE A N 1
ATOM 904 C CA . PHE A 1 114 ? -4.281 -11.561 -10.141 1.00 98.50 114 PHE A CA 1
ATOM 905 C C . PHE A 1 114 ? -4.438 -10.708 -11.407 1.00 98.50 114 PHE A C 1
ATOM 907 O O . PHE A 1 114 ? -3.451 -10.424 -12.079 1.00 98.50 114 PHE A O 1
ATOM 914 N N . VAL A 1 115 ? -5.645 -10.211 -11.699 1.00 98.38 115 VAL A N 1
ATOM 915 C CA . VAL A 1 115 ? -5.849 -9.261 -12.807 1.00 98.38 115 VAL A CA 1
ATOM 916 C C . VAL A 1 115 ? -5.012 -7.995 -12.600 1.00 98.38 115 VAL A C 1
ATOM 918 O O . VAL A 1 115 ? -4.347 -7.546 -13.529 1.00 98.38 115 VAL A O 1
ATOM 921 N N . GLY A 1 116 ? -4.976 -7.452 -11.380 1.00 98.50 116 GLY A N 1
ATOM 922 C CA . GLY A 1 116 ? -4.109 -6.331 -11.020 1.00 98.50 116 GLY A CA 1
ATOM 923 C C . GLY A 1 116 ? -2.633 -6.627 -11.307 1.00 98.50 116 GLY A C 1
ATOM 924 O O . GLY A 1 116 ? -1.979 -5.841 -11.989 1.00 98.50 116 GLY A O 1
ATOM 925 N N . TYR A 1 117 ? -2.131 -7.784 -10.877 1.00 98.62 117 TYR A N 1
ATOM 926 C CA . TYR A 1 117 ? -0.767 -8.242 -11.160 1.00 98.62 117 TYR A CA 1
ATOM 927 C C . TYR A 1 117 ? -0.475 -8.273 -12.668 1.00 98.62 117 TYR A C 1
ATOM 929 O O . TYR A 1 117 ? 0.537 -7.737 -13.117 1.00 98.62 117 TYR A O 1
ATOM 937 N N . LEU A 1 118 ? -1.394 -8.809 -13.476 1.00 98.25 118 LEU A N 1
ATOM 938 C CA . LEU A 1 118 ? -1.241 -8.823 -14.932 1.00 98.25 118 LEU A CA 1
ATOM 939 C C . LEU A 1 118 ? -1.192 -7.408 -15.521 1.00 98.25 118 LEU A C 1
ATOM 941 O O . LEU A 1 118 ? -0.379 -7.149 -16.404 1.00 98.25 118 LEU A O 1
ATOM 945 N N . THR A 1 119 ? -2.006 -6.473 -15.017 1.00 98.06 119 THR A N 1
ATOM 946 C CA . THR A 1 119 ? -1.932 -5.073 -15.470 1.00 98.06 119 THR A CA 1
ATOM 947 C C . THR A 1 119 ? -0.611 -4.410 -15.102 1.00 98.06 119 THR A C 1
ATOM 949 O O . THR A 1 119 ? -0.080 -3.649 -15.906 1.00 98.06 119 THR A O 1
ATOM 952 N N . HIS A 1 120 ? -0.038 -4.729 -13.937 1.00 97.88 120 HIS A N 1
ATOM 953 C CA . HIS A 1 120 ? 1.294 -4.257 -13.573 1.00 97.88 120 HIS A CA 1
ATOM 954 C C . HIS A 1 120 ? 2.327 -4.730 -14.593 1.00 97.88 120 HIS A C 1
ATOM 956 O O . HIS A 1 120 ? 3.049 -3.915 -15.165 1.00 97.88 120 HIS A O 1
ATOM 962 N N . MET A 1 121 ? 2.334 -6.034 -14.873 1.00 97.81 121 MET A N 1
ATOM 963 C CA . MET A 1 121 ? 3.297 -6.639 -15.787 1.00 97.81 121 MET A CA 1
ATOM 964 C C . MET A 1 121 ? 3.143 -6.140 -17.217 1.00 97.81 121 MET A C 1
ATOM 966 O O . MET A 1 121 ? 4.137 -5.899 -17.901 1.00 97.81 121 MET A O 1
ATOM 970 N N . PHE A 1 122 ? 1.900 -5.922 -17.647 1.00 97.38 122 PHE A N 1
ATOM 971 C CA . PHE A 1 122 ? 1.608 -5.321 -18.937 1.00 97.38 122 PHE A CA 1
ATOM 972 C C . PHE A 1 122 ? 2.209 -3.922 -19.052 1.00 97.38 122 PHE A C 1
ATOM 974 O O . PHE A 1 122 ? 2.886 -3.643 -20.035 1.00 97.38 122 PHE A O 1
ATOM 981 N N . MET A 1 123 ? 1.997 -3.050 -18.063 1.00 97.19 123 MET A N 1
ATOM 982 C CA . MET A 1 123 ? 2.535 -1.689 -18.111 1.00 97.19 123 MET A CA 1
ATOM 983 C C . MET A 1 123 ? 4.064 -1.686 -18.077 1.00 97.19 123 MET A C 1
ATOM 985 O O . MET A 1 123 ? 4.699 -0.963 -18.842 1.00 97.19 123 MET A O 1
ATOM 989 N N . ASP A 1 124 ? 4.660 -2.545 -17.257 1.00 95.88 124 ASP A N 1
ATOM 990 C CA . ASP A 1 124 ? 6.109 -2.644 -17.136 1.00 95.88 124 ASP A CA 1
ATOM 991 C C . ASP A 1 124 ? 6.797 -3.183 -18.385 1.00 95.88 124 ASP A C 1
ATOM 993 O O . ASP A 1 124 ? 7.923 -2.777 -18.681 1.00 95.88 124 ASP A O 1
ATOM 997 N N . ALA A 1 125 ? 6.108 -4.016 -19.165 1.00 96.38 125 ALA A N 1
ATOM 998 C CA . ALA A 1 125 ? 6.597 -4.492 -20.450 1.00 96.38 125 ALA A CA 1
ATOM 999 C C . ALA A 1 125 ? 6.846 -3.365 -21.473 1.00 96.38 125 ALA A C 1
ATOM 1001 O O . ALA A 1 125 ? 7.616 -3.572 -22.412 1.00 96.38 125 ALA A O 1
ATOM 1002 N N . TRP A 1 126 ? 6.222 -2.192 -21.301 1.00 96.19 126 TRP A N 1
ATOM 1003 C CA . TRP A 1 126 ? 6.443 -1.001 -22.135 1.00 96.19 126 TRP A CA 1
ATOM 1004 C C . TRP A 1 126 ? 7.572 -0.104 -21.637 1.00 96.19 126 TRP A C 1
ATOM 1006 O O . TRP A 1 126 ? 8.077 0.718 -22.399 1.00 96.19 126 TRP A O 1
ATOM 1016 N N . THR A 1 127 ? 7.926 -0.204 -20.356 1.00 94.88 127 THR A N 1
ATOM 1017 C CA . THR A 1 127 ? 8.707 0.835 -19.674 1.00 94.88 127 THR A CA 1
ATOM 1018 C C . THR A 1 127 ? 10.022 0.343 -19.081 1.00 94.88 127 THR A C 1
ATOM 1020 O O . THR A 1 127 ? 10.710 1.108 -18.414 1.00 94.88 127 THR A O 1
ATOM 1023 N N . HIS A 1 128 ? 10.379 -0.921 -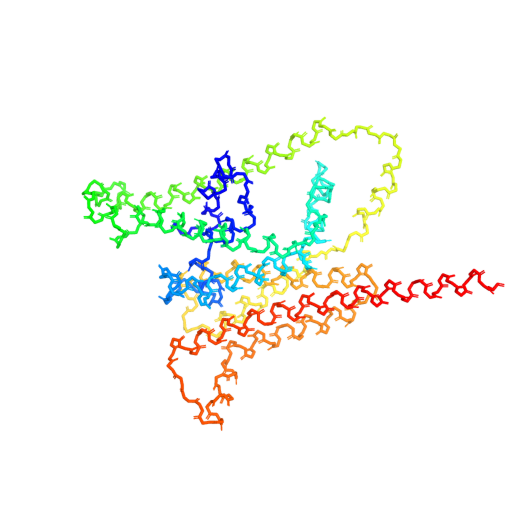19.297 1.00 92.88 128 HIS A N 1
ATOM 1024 C CA . HIS A 1 128 ? 11.640 -1.499 -18.840 1.00 92.88 128 HIS A CA 1
ATOM 1025 C C . HIS A 1 128 ? 12.417 -2.086 -20.012 1.00 92.88 128 HIS A C 1
ATOM 1027 O O . HIS A 1 128 ? 11.829 -2.664 -20.920 1.00 92.88 128 HIS A O 1
ATOM 1033 N N . GLY A 1 129 ? 13.748 -1.985 -19.971 1.00 90.69 129 GLY A N 1
ATOM 1034 C CA . GLY A 1 129 ? 14.612 -2.464 -21.057 1.00 90.69 129 GLY A CA 1
ATOM 1035 C C . GLY A 1 129 ? 14.471 -3.963 -21.351 1.00 90.69 129 GLY A C 1
ATOM 1036 O O . GLY A 1 129 ? 14.633 -4.390 -22.488 1.00 90.69 129 GLY A O 1
ATOM 1037 N N . SER A 1 130 ? 14.118 -4.763 -20.341 1.00 91.31 130 SER A N 1
ATOM 1038 C CA . SER A 1 130 ? 13.826 -6.197 -20.472 1.00 91.31 130 SER A CA 1
ATOM 1039 C C . SER A 1 130 ? 12.374 -6.506 -20.866 1.00 91.31 130 SER A C 1
ATOM 1041 O O . SER A 1 130 ? 12.015 -7.673 -21.003 1.00 91.31 130 SER A O 1
ATOM 1043 N N . GLY A 1 131 ? 11.527 -5.488 -21.023 1.00 93.19 131 GLY A N 1
ATOM 1044 C CA . GLY A 1 131 ? 10.121 -5.643 -21.368 1.00 93.19 131 GLY A CA 1
ATOM 1045 C C . GLY A 1 131 ? 9.928 -6.105 -22.811 1.00 93.19 131 GLY A C 1
ATOM 1046 O O . GLY A 1 131 ? 10.611 -5.634 -23.721 1.00 93.19 131 GLY A O 1
ATOM 1047 N N . ILE A 1 132 ? 8.962 -7.003 -23.034 1.00 95.38 132 ILE A N 1
ATOM 1048 C CA . ILE A 1 132 ? 8.718 -7.602 -24.356 1.00 95.38 132 ILE A CA 1
ATOM 1049 C C . ILE A 1 132 ? 8.431 -6.540 -25.430 1.00 95.38 132 ILE A C 1
ATOM 1051 O O . ILE A 1 132 ? 8.960 -6.622 -26.534 1.00 95.38 132 ILE A O 1
ATOM 1055 N N . PHE A 1 133 ? 7.674 -5.482 -25.115 1.00 96.25 133 PHE A N 1
ATOM 1056 C CA . PHE A 1 133 ? 7.398 -4.427 -26.094 1.00 96.25 133 PHE A CA 1
ATOM 1057 C C . PHE A 1 133 ? 8.651 -3.619 -26.422 1.00 96.25 133 PHE A C 1
ATOM 1059 O O . PHE A 1 133 ? 8.878 -3.315 -27.587 1.00 96.25 133 PHE A O 1
ATOM 1066 N N . VAL A 1 134 ? 9.500 -3.327 -25.432 1.00 95.50 134 VAL A N 1
ATOM 1067 C CA . VAL A 1 134 ? 10.768 -2.613 -25.653 1.00 95.50 134 VAL A CA 1
ATOM 1068 C C . VAL A 1 134 ? 11.726 -3.427 -26.525 1.00 95.50 134 VAL A C 1
ATOM 1070 O O . VAL A 1 134 ? 12.393 -2.861 -27.387 1.00 95.50 134 VAL A O 1
ATOM 1073 N N . GLN A 1 135 ? 11.752 -4.751 -26.358 1.00 95.12 135 GLN A N 1
ATOM 1074 C CA . GLN A 1 135 ? 12.588 -5.645 -27.164 1.00 95.12 135 GLN A CA 1
ATOM 1075 C C . GLN A 1 135 ? 12.104 -5.785 -28.616 1.00 95.12 135 GLN A C 1
ATOM 1077 O O . GLN A 1 135 ? 12.927 -5.953 -29.514 1.00 95.12 135 GLN A O 1
ATOM 1082 N N . HIS A 1 136 ? 10.792 -5.704 -28.864 1.00 96.31 136 HIS A N 1
ATOM 1083 C CA . HIS A 1 136 ? 10.205 -5.931 -30.192 1.00 96.31 136 HIS A CA 1
ATOM 1084 C C . HIS A 1 136 ? 9.799 -4.661 -30.954 1.00 96.31 136 HIS A C 1
ATOM 1086 O O . HIS A 1 136 ? 9.552 -4.739 -32.156 1.00 96.31 136 HIS A O 1
ATOM 1092 N N . LEU A 1 137 ? 9.726 -3.498 -30.299 1.00 95.81 137 LEU A N 1
ATOM 1093 C CA . LEU A 1 137 ? 9.377 -2.218 -30.922 1.00 95.81 137 LEU A CA 1
ATOM 1094 C C . LEU A 1 137 ? 10.590 -1.275 -30.892 1.00 95.81 137 LEU A C 1
ATOM 1096 O O . LEU A 1 137 ? 10.777 -0.558 -29.906 1.00 95.81 137 LEU A O 1
ATOM 1100 N N . PRO A 1 138 ? 11.385 -1.198 -31.981 1.00 91.69 138 PRO A N 1
ATOM 1101 C CA . PRO A 1 138 ? 12.613 -0.398 -32.020 1.00 91.69 138 PRO A CA 1
ATOM 1102 C C . PRO A 1 138 ? 12.411 1.081 -31.664 1.00 91.69 138 PRO A C 1
ATOM 1104 O O . PRO A 1 138 ? 13.303 1.711 -31.109 1.00 91.69 138 PRO A O 1
ATOM 1107 N N . GLY A 1 139 ? 11.224 1.641 -31.923 1.00 95.19 139 GLY A N 1
ATOM 1108 C CA . GLY A 1 139 ? 10.902 3.025 -31.562 1.00 95.19 139 GLY A CA 1
ATOM 1109 C C . GLY A 1 139 ? 11.016 3.323 -30.060 1.00 95.19 139 GLY A C 1
ATOM 1110 O O . GLY A 1 139 ? 11.295 4.458 -29.689 1.00 95.19 139 GLY A O 1
ATOM 1111 N N . LEU A 1 140 ? 10.856 2.319 -29.189 1.00 94.62 140 LEU A N 1
ATOM 1112 C CA . LEU A 1 140 ? 10.932 2.493 -27.735 1.00 94.62 140 LEU A CA 1
ATOM 1113 C C . LEU A 1 140 ? 12.366 2.658 -27.214 1.00 94.62 140 LEU A C 1
ATOM 1115 O O . LEU A 1 140 ? 12.558 3.218 -26.134 1.00 94.62 140 LEU A O 1
ATOM 1119 N N . THR A 1 141 ? 13.375 2.206 -27.961 1.00 96.00 141 THR A N 1
ATOM 1120 C CA . THR A 1 141 ? 14.792 2.336 -27.581 1.00 96.00 141 THR A CA 1
ATOM 1121 C C . THR A 1 141 ? 15.458 3.574 -28.184 1.00 96.00 141 THR A C 1
ATOM 1123 O O . THR A 1 141 ? 16.581 3.916 -27.805 1.00 96.00 141 THR A O 1
ATOM 1126 N N . VAL A 1 142 ? 14.759 4.293 -29.069 1.00 96.25 142 VAL A N 1
ATOM 1127 C CA . VAL A 1 142 ? 15.227 5.563 -29.633 1.00 96.25 142 VAL A CA 1
ATOM 1128 C C . VAL A 1 142 ? 15.400 6.592 -28.518 1.00 96.25 142 VAL A C 1
ATOM 1130 O O . VAL A 1 142 ? 14.508 6.805 -27.692 1.00 96.25 142 VAL A O 1
ATOM 1133 N N . HIS A 1 143 ? 16.560 7.247 -28.509 1.00 95.31 143 HIS A N 1
ATOM 1134 C CA . HIS A 1 143 ? 16.861 8.294 -27.545 1.00 95.31 143 HIS A CA 1
ATOM 1135 C C . HIS A 1 143 ? 16.051 9.550 -27.868 1.00 95.31 143 HIS A C 1
ATOM 1137 O O . HIS A 1 143 ? 16.187 10.142 -28.935 1.00 95.31 143 HIS A O 1
ATOM 1143 N N . THR A 1 144 ? 15.218 9.956 -26.920 1.00 92.56 144 THR A N 1
ATOM 1144 C CA . THR A 1 144 ? 14.365 11.140 -26.971 1.00 92.56 144 THR A CA 1
ATOM 1145 C C . THR A 1 144 ? 14.618 11.949 -25.704 1.00 92.56 144 THR A C 1
ATOM 1147 O O . THR A 1 144 ? 14.578 11.400 -24.608 1.00 92.56 144 THR A O 1
ATOM 1150 N N . LEU A 1 145 ? 14.909 13.249 -25.827 1.00 92.81 145 LEU A N 1
ATOM 1151 C CA . LEU A 1 145 ? 15.219 14.121 -24.677 1.00 92.81 145 LEU A CA 1
ATOM 1152 C C . LEU A 1 145 ? 16.358 13.589 -23.774 1.00 92.81 145 LEU A C 1
ATOM 1154 O O . LEU A 1 145 ? 16.314 13.731 -22.557 1.00 92.81 145 LEU A O 1
ATOM 1158 N N . GLY A 1 146 ? 17.386 12.970 -24.367 1.00 94.06 146 GLY A N 1
ATOM 1159 C CA . GLY A 1 146 ? 18.571 12.491 -23.642 1.00 94.06 146 GLY A CA 1
ATOM 1160 C C . GLY A 1 146 ? 18.446 11.099 -23.012 1.00 94.06 146 GLY A C 1
ATOM 1161 O O . GLY A 1 146 ? 19.399 10.645 -22.388 1.00 94.06 146 GLY A O 1
ATOM 1162 N N . MET A 1 147 ? 17.324 10.393 -23.197 1.00 95.06 147 MET A N 1
ATOM 1163 C CA . MET A 1 147 ? 17.145 9.022 -22.706 1.00 95.06 147 MET A CA 1
ATOM 1164 C C . MET A 1 147 ? 16.281 8.162 -23.644 1.00 95.06 147 MET A C 1
ATOM 1166 O O . MET A 1 147 ? 15.545 8.712 -24.459 1.00 95.06 147 MET A O 1
ATOM 1170 N N . PRO A 1 148 ? 16.323 6.822 -23.567 1.00 96.31 148 PRO A N 1
ATOM 1171 C CA . PRO A 1 148 ? 15.429 5.969 -24.350 1.00 96.31 148 PRO A CA 1
ATOM 1172 C C . PRO A 1 148 ? 13.947 6.269 -24.082 1.00 96.31 148 PRO A C 1
ATOM 1174 O O . PRO A 1 148 ? 13.547 6.466 -22.931 1.00 96.31 148 PRO A O 1
ATOM 1177 N N . LEU A 1 149 ? 13.117 6.247 -25.129 1.00 96.56 149 LEU A N 1
ATOM 1178 C CA . LEU A 1 149 ? 11.686 6.553 -25.032 1.00 96.56 149 LEU A CA 1
ATOM 1179 C C . LEU A 1 149 ? 10.959 5.699 -23.978 1.00 96.56 149 LEU A C 1
ATOM 1181 O O . LEU A 1 149 ? 10.113 6.225 -23.260 1.00 96.56 149 LEU A O 1
ATOM 1185 N N . PHE A 1 150 ? 11.310 4.420 -23.811 1.00 95.31 150 PHE A N 1
ATOM 1186 C CA . PHE A 1 150 ? 10.705 3.568 -22.779 1.00 95.31 150 PHE A CA 1
ATOM 1187 C C . PHE A 1 150 ? 10.912 4.105 -21.352 1.00 95.31 150 PHE A C 1
ATOM 1189 O O . PHE A 1 150 ? 10.023 3.964 -20.513 1.00 95.31 150 PHE A O 1
ATOM 1196 N N . GLN A 1 151 ? 12.050 4.753 -21.073 1.00 94.69 151 GLN A N 1
ATOM 1197 C CA . GLN A 1 151 ? 12.324 5.360 -19.766 1.00 94.69 151 GLN A CA 1
ATOM 1198 C C . GLN A 1 151 ? 11.515 6.648 -19.586 1.00 94.69 151 GLN A C 1
ATOM 1200 O O . GLN A 1 151 ? 10.960 6.894 -18.516 1.00 94.69 151 GLN A O 1
ATOM 1205 N N . LEU A 1 152 ? 11.358 7.436 -20.655 1.00 95.56 152 LEU A N 1
ATOM 1206 C CA . LEU A 1 152 ? 10.470 8.597 -20.641 1.00 95.56 152 LEU A CA 1
ATOM 1207 C C . LEU A 1 152 ? 9.012 8.178 -20.386 1.00 95.56 152 LEU A C 1
ATOM 1209 O O . LEU A 1 152 ? 8.328 8.799 -19.573 1.00 95.56 152 LEU A O 1
ATOM 1213 N N . LEU A 1 153 ? 8.551 7.088 -21.013 1.00 95.38 153 LEU A N 1
ATOM 1214 C CA . LEU A 1 153 ? 7.235 6.496 -20.745 1.00 95.38 153 LEU A CA 1
ATOM 1215 C C . LEU A 1 153 ? 7.107 6.013 -19.298 1.00 95.38 153 LEU A C 1
ATOM 1217 O O . LEU A 1 153 ? 6.050 6.183 -18.693 1.00 95.38 153 LEU A O 1
ATOM 1221 N N . GLN A 1 154 ? 8.180 5.474 -18.715 1.00 94.81 154 GLN A N 1
ATOM 1222 C CA . GLN A 1 154 ? 8.224 5.069 -17.310 1.00 94.81 154 GLN A CA 1
ATOM 1223 C C . GLN A 1 154 ? 7.845 6.244 -16.385 1.00 94.81 154 GLN A C 1
ATOM 1225 O O . GLN A 1 154 ? 6.984 6.095 -15.508 1.00 94.81 154 GLN A O 1
ATOM 1230 N N . PHE A 1 155 ? 8.420 7.430 -16.614 1.00 94.88 155 PHE A N 1
ATOM 1231 C CA . PHE A 1 155 ? 8.085 8.649 -15.868 1.00 94.88 155 PHE A CA 1
ATOM 1232 C C . PHE A 1 155 ? 6.710 9.213 -16.235 1.00 94.88 155 PHE A C 1
ATOM 1234 O O . PHE A 1 155 ? 5.940 9.572 -15.342 1.00 94.88 155 PHE A O 1
ATOM 1241 N N . ALA A 1 156 ? 6.368 9.251 -17.523 1.00 95.62 156 ALA A N 1
ATOM 1242 C CA . ALA A 1 156 ? 5.095 9.788 -17.994 1.00 95.62 156 ALA A CA 1
ATOM 1243 C C . ALA A 1 156 ? 3.900 8.994 -17.445 1.00 95.62 156 ALA A C 1
ATOM 1245 O O . ALA A 1 156 ? 2.955 9.587 -16.929 1.00 95.62 156 ALA A O 1
ATOM 1246 N N . PHE A 1 157 ? 3.950 7.659 -17.479 1.00 96.94 157 PHE A N 1
ATOM 1247 C CA . PHE A 1 157 ? 2.888 6.814 -16.931 1.00 96.94 157 PHE A CA 1
ATOM 1248 C C . PHE A 1 157 ? 2.820 6.876 -15.403 1.00 96.94 157 PHE A C 1
ATOM 1250 O O . PHE A 1 157 ? 1.723 6.850 -14.843 1.00 96.94 157 PHE A O 1
ATOM 1257 N N . SER A 1 158 ? 3.960 7.052 -14.725 1.00 95.62 158 SER A N 1
ATOM 1258 C CA . SER A 1 158 ? 3.984 7.327 -13.282 1.00 95.62 158 SER A CA 1
ATOM 1259 C C . SER A 1 158 ? 3.256 8.632 -12.954 1.00 95.62 158 SER A C 1
ATOM 1261 O O . SER A 1 158 ? 2.349 8.632 -12.122 1.00 95.62 158 SER A O 1
ATOM 1263 N N . ALA A 1 159 ? 3.588 9.731 -13.633 1.00 97.06 159 ALA A N 1
ATOM 1264 C CA . ALA A 1 159 ? 2.941 11.024 -13.418 1.00 97.06 159 ALA A CA 1
ATOM 1265 C C . ALA A 1 159 ? 1.445 10.984 -13.775 1.00 97.06 159 ALA A C 1
ATOM 1267 O O . ALA A 1 159 ? 0.610 11.461 -13.005 1.00 97.06 159 ALA A O 1
ATOM 1268 N N . LEU A 1 160 ? 1.096 10.355 -14.902 1.00 97.12 160 LEU A N 1
ATOM 1269 C CA . LEU A 1 160 ? -0.285 10.194 -15.350 1.00 97.12 160 LEU A CA 1
ATOM 1270 C C . LEU A 1 160 ? -1.115 9.396 -14.342 1.00 97.12 160 LEU A C 1
ATOM 1272 O O . LEU A 1 160 ? -2.200 9.836 -13.969 1.00 97.12 160 LEU A O 1
ATOM 1276 N N . GLY A 1 161 ? -0.618 8.248 -13.873 1.00 96.88 161 GLY A N 1
ATOM 1277 C CA . GLY A 1 161 ? -1.351 7.416 -12.920 1.00 96.88 161 GLY A CA 1
ATOM 1278 C C . GLY A 1 161 ? -1.607 8.138 -11.594 1.00 96.88 161 GLY A C 1
ATOM 1279 O O . GLY A 1 161 ? -2.734 8.128 -11.094 1.00 96.88 161 GLY A O 1
ATOM 1280 N N . ALA A 1 162 ? -0.605 8.857 -11.080 1.00 96.31 162 ALA A N 1
ATOM 1281 C CA . ALA A 1 162 ? -0.746 9.670 -9.875 1.00 96.31 162 ALA A CA 1
ATOM 1282 C C . ALA A 1 162 ? -1.781 10.792 -10.067 1.00 96.31 162 ALA A C 1
ATOM 1284 O O . ALA A 1 162 ? -2.663 10.975 -9.223 1.00 96.31 162 ALA A O 1
ATOM 1285 N N . ALA A 1 163 ? -1.725 11.500 -11.201 1.00 97.50 163 ALA A N 1
ATOM 1286 C CA . ALA A 1 163 ? -2.678 12.553 -11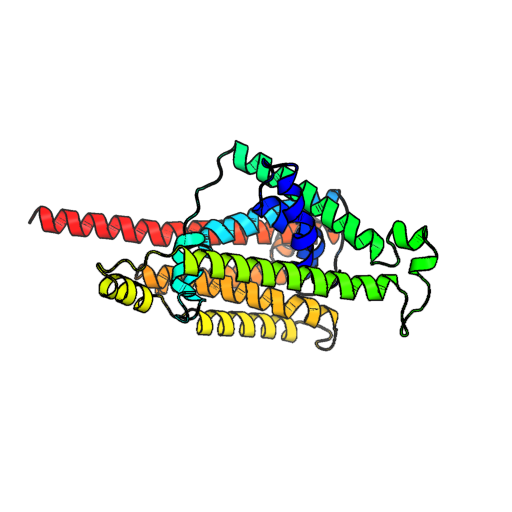.536 1.00 97.50 163 ALA A CA 1
ATOM 1287 C C . ALA A 1 163 ? -4.112 12.015 -11.654 1.00 97.50 163 ALA A C 1
ATOM 1289 O O . ALA A 1 163 ? -5.032 12.602 -11.090 1.00 97.50 163 ALA A O 1
ATOM 1290 N N . VAL A 1 164 ? -4.313 10.873 -12.321 1.00 96.88 164 VAL A N 1
ATOM 1291 C CA . VAL A 1 164 ? -5.633 10.238 -12.466 1.00 96.88 164 VAL A CA 1
ATOM 1292 C C . VAL A 1 164 ? -6.234 9.892 -11.104 1.00 96.88 164 VAL A C 1
ATOM 1294 O O . VAL A 1 164 ? -7.402 10.198 -10.864 1.00 96.88 164 VAL A O 1
ATOM 1297 N N . ILE A 1 165 ? -5.451 9.304 -10.194 1.00 95.88 165 ILE A N 1
ATOM 1298 C CA . ILE A 1 165 ? -5.917 8.953 -8.844 1.00 95.88 165 ILE A CA 1
ATOM 1299 C C . ILE A 1 165 ? -6.268 10.215 -8.043 1.00 95.88 165 ILE A C 1
ATOM 1301 O O . ILE A 1 165 ? -7.335 10.271 -7.426 1.00 95.88 165 ILE A O 1
ATOM 1305 N N . ALA A 1 166 ? -5.413 11.241 -8.086 1.00 96.12 166 ALA A N 1
ATOM 1306 C CA . ALA A 1 166 ? -5.639 12.500 -7.378 1.00 96.12 166 ALA A CA 1
ATOM 1307 C C . ALA A 1 166 ? -6.890 13.235 -7.890 1.00 96.12 166 ALA A C 1
ATOM 1309 O O . ALA A 1 166 ? -7.750 13.626 -7.098 1.00 96.12 166 ALA A O 1
ATOM 1310 N N . ILE A 1 167 ? -7.036 13.364 -9.213 1.00 96.94 167 ILE A N 1
ATOM 1311 C CA . ILE A 1 167 ? -8.196 13.992 -9.857 1.00 96.94 167 ILE A CA 1
ATOM 1312 C C . ILE A 1 167 ? -9.468 13.203 -9.549 1.00 96.94 167 ILE A C 1
ATOM 1314 O O . ILE A 1 167 ? -10.495 13.799 -9.226 1.00 96.94 167 ILE A O 1
ATOM 1318 N N . TRP A 1 168 ? -9.415 11.869 -9.598 1.00 94.81 168 TRP A N 1
ATOM 1319 C CA . TRP A 1 168 ? -10.560 11.036 -9.244 1.00 94.81 168 TRP A CA 1
ATOM 1320 C C . TRP A 1 168 ? -11.000 11.280 -7.797 1.00 94.81 168 TRP A C 1
ATOM 1322 O O . TRP A 1 168 ? -12.173 11.569 -7.564 1.00 94.81 168 TRP A O 1
ATOM 1332 N N . GLY A 1 169 ? -10.072 11.252 -6.835 1.00 93.81 169 GLY A N 1
ATOM 1333 C CA . GLY A 1 169 ? -10.374 11.543 -5.431 1.00 93.81 169 GLY A CA 1
ATOM 1334 C C . GLY A 1 169 ? -10.971 12.940 -5.233 1.00 93.81 169 GLY A C 1
ATOM 1335 O O . GLY A 1 169 ? -11.970 13.096 -4.527 1.00 93.81 169 GLY A O 1
ATOM 1336 N N . PHE A 1 170 ? -10.419 13.940 -5.923 1.00 95.50 170 PHE A N 1
ATOM 1337 C CA . PHE A 1 170 ? -10.914 15.315 -5.904 1.00 95.50 170 PHE A CA 1
ATOM 1338 C C . PHE A 1 170 ? -12.340 15.435 -6.463 1.00 95.50 170 PHE A C 1
ATOM 1340 O O . PHE A 1 170 ? -13.200 16.047 -5.833 1.00 95.50 170 PHE A O 1
ATOM 1347 N N . ILE A 1 171 ? -12.638 14.790 -7.596 1.00 95.88 171 ILE A N 1
ATOM 1348 C CA . ILE A 1 171 ? -13.987 14.765 -8.183 1.00 95.88 171 ILE A CA 1
ATOM 1349 C C . ILE A 1 171 ? -14.985 14.092 -7.237 1.00 95.88 171 ILE A C 1
ATOM 1351 O O . ILE A 1 171 ? -16.101 14.586 -7.079 1.00 95.88 171 ILE A O 1
ATOM 1355 N N . GLN A 1 172 ? -14.606 12.983 -6.596 1.00 94.25 172 GLN A N 1
ATOM 1356 C CA . GLN A 1 172 ? -15.475 12.293 -5.641 1.00 94.25 172 GLN A CA 1
ATOM 1357 C C . GLN A 1 172 ? -15.785 13.171 -4.424 1.00 94.25 172 GLN A C 1
ATOM 1359 O O . GLN A 1 172 ? -16.935 13.225 -3.989 1.00 94.25 172 GLN A O 1
ATOM 1364 N N . TRP A 1 173 ? -14.791 13.907 -3.925 1.00 94.38 173 TRP A N 1
ATOM 1365 C CA . TRP A 1 173 ? -14.988 14.889 -2.863 1.00 94.38 173 TRP A CA 1
ATOM 1366 C C . TRP A 1 173 ? -15.910 16.041 -3.299 1.00 94.38 173 TRP A C 1
ATOM 1368 O O . TRP A 1 173 ? -16.842 16.376 -2.572 1.00 94.38 173 TRP A O 1
ATOM 1378 N N . LEU A 1 174 ? -15.730 16.596 -4.504 1.00 94.94 174 LEU A N 1
ATOM 1379 C CA . LEU A 1 174 ? -16.605 17.649 -5.039 1.00 94.94 174 LEU A CA 1
ATOM 1380 C C . LEU A 1 174 ? -18.051 17.180 -5.243 1.00 94.94 174 LEU A C 1
ATOM 1382 O O . LEU A 1 174 ? -18.981 17.940 -4.984 1.00 94.94 174 LEU A O 1
ATOM 1386 N N . ARG A 1 175 ? -18.253 15.943 -5.712 1.00 94.31 175 ARG A N 1
ATOM 1387 C CA . ARG A 1 175 ? -19.587 15.332 -5.838 1.00 94.31 175 ARG A CA 1
ATOM 1388 C C . ARG A 1 175 ? -20.252 15.214 -4.475 1.00 94.31 175 ARG A C 1
ATOM 1390 O O . ARG A 1 175 ? -21.353 15.720 -4.295 1.00 94.31 175 ARG A O 1
ATOM 1397 N N . TRP A 1 176 ? -19.532 14.666 -3.498 1.00 93.25 176 TRP A N 1
ATOM 1398 C CA . TRP A 1 176 ? -20.021 14.607 -2.126 1.00 93.25 176 TRP A CA 1
ATOM 1399 C C . TRP A 1 176 ? -20.345 15.999 -1.576 1.00 93.25 176 TRP A C 1
ATOM 1401 O O . TRP A 1 176 ? -21.371 16.156 -0.935 1.00 93.25 176 TRP A O 1
ATOM 1411 N N . LEU A 1 177 ? -19.544 17.030 -1.861 1.00 91.56 177 LEU A N 1
ATOM 1412 C CA . LEU A 1 177 ? -19.808 18.389 -1.378 1.00 91.56 177 LEU A CA 1
ATOM 1413 C C . LEU A 1 177 ? -21.105 18.990 -1.953 1.00 91.56 177 LEU A C 1
ATOM 1415 O O . LEU A 1 177 ? -21.757 19.780 -1.272 1.00 91.56 177 LEU A O 1
ATOM 1419 N N . LYS A 1 178 ? -21.482 18.619 -3.186 1.00 90.75 178 LYS A N 1
ATOM 1420 C CA . LYS A 1 178 ? -22.750 19.025 -3.817 1.00 90.75 178 LYS A CA 1
ATOM 1421 C C . LYS A 1 178 ? -23.951 18.302 -3.211 1.00 90.75 178 LYS A C 1
ATOM 1423 O O . LYS A 1 178 ? -24.971 18.939 -2.961 1.00 90.75 178 LYS A O 1
ATOM 1428 N N . ASP A 1 179 ? -23.807 17.000 -2.974 1.00 85.81 179 ASP A N 1
ATOM 1429 C CA . ASP A 1 179 ? -24.890 16.126 -2.511 1.00 85.81 179 ASP A CA 1
ATOM 1430 C C . ASP A 1 179 ? -25.032 16.111 -0.984 1.00 85.81 179 ASP A C 1
ATOM 1432 O O . ASP A 1 179 ? -26.065 15.697 -0.457 1.00 85.81 179 ASP A O 1
ATOM 1436 N N . ALA A 1 180 ? -23.998 16.546 -0.255 1.00 76.69 180 ALA A N 1
ATOM 1437 C CA . ALA A 1 180 ? -23.990 16.578 1.196 1.00 76.69 180 ALA A CA 1
ATOM 1438 C C . ALA A 1 180 ? -25.159 17.450 1.662 1.00 76.69 180 ALA A C 1
ATOM 1440 O O . ALA A 1 180 ? -25.147 18.666 1.433 1.00 76.69 180 ALA A O 1
ATOM 1441 N N . PRO A 1 181 ? -26.173 16.872 2.336 1.00 62.81 181 PRO A N 1
ATOM 1442 C CA . PRO A 1 181 ? -27.311 17.654 2.763 1.00 62.81 181 PRO A CA 1
ATOM 1443 C C . PRO A 1 181 ? -26.798 18.787 3.651 1.00 62.81 181 PRO A C 1
ATOM 1445 O O . PRO A 1 181 ? -26.036 18.557 4.601 1.00 62.81 181 PRO A O 1
ATOM 1448 N N . ARG A 1 182 ? -27.251 20.015 3.365 1.00 59.91 182 ARG A N 1
ATOM 1449 C CA . ARG A 1 182 ? -27.117 21.196 4.239 1.00 59.91 182 ARG A CA 1
ATOM 1450 C C . ARG A 1 182 ? -27.935 21.015 5.533 1.00 59.91 182 ARG A C 1
ATOM 1452 O O . ARG A 1 182 ? -28.554 21.957 6.011 1.00 59.91 182 ARG A O 1
ATOM 1459 N N . SER A 1 183 ? -28.010 19.793 6.067 1.00 50.41 183 SER A N 1
ATOM 1460 C CA . SER A 1 183 ? -28.929 19.391 7.122 1.00 50.41 183 SER A CA 1
ATOM 1461 C C . SER A 1 183 ? -28.593 20.132 8.411 1.00 50.41 183 SER A C 1
ATOM 1463 O O . SER A 1 183 ? -27.702 19.738 9.172 1.00 50.41 183 SER A O 1
ATOM 1465 N N . GLY A 1 184 ? -29.344 21.201 8.656 1.00 53.84 184 GLY A N 1
ATOM 1466 C CA . GLY A 1 184 ? -29.613 21.697 9.988 1.00 53.84 184 GLY A CA 1
ATOM 1467 C C . GLY A 1 184 ? -30.347 20.610 10.763 1.00 53.84 184 GLY A C 1
ATOM 1468 O O . GLY A 1 184 ? -31.526 20.381 10.555 1.00 53.84 184 GLY A O 1
ATOM 1469 N N . THR A 1 185 ? -29.602 19.863 11.567 1.00 50.31 185 THR A N 1
ATOM 1470 C CA . THR A 1 185 ? -29.963 19.338 12.893 1.00 50.31 185 THR A CA 1
ATOM 1471 C C . THR A 1 185 ? -28.728 18.581 13.405 1.00 50.31 185 THR A C 1
ATOM 1473 O O . THR A 1 185 ? -28.153 17.741 12.715 1.00 50.31 185 THR A O 1
ATOM 1476 N N . ASN A 1 186 ? -28.244 18.955 14.593 1.00 53.56 186 ASN A N 1
ATOM 1477 C CA . ASN A 1 186 ? -27.063 18.402 15.283 1.00 53.56 186 ASN A CA 1
ATOM 1478 C C . ASN A 1 186 ? -25.679 18.598 14.627 1.00 53.56 186 ASN A C 1
ATOM 1480 O O . ASN A 1 186 ? -24.763 17.801 14.847 1.00 53.56 186 ASN A O 1
ATOM 1484 N N . HIS A 1 187 ? -25.476 19.697 13.892 1.00 56.19 187 HIS A N 1
ATOM 1485 C CA . HIS A 1 187 ? -24.144 20.088 13.403 1.00 56.19 187 HIS A CA 1
ATOM 1486 C C . HIS A 1 187 ? -23.130 20.217 14.559 1.00 56.19 187 HIS A C 1
ATOM 1488 O O . HIS A 1 187 ? -22.010 19.727 14.464 1.00 56.19 187 HIS A O 1
ATOM 1494 N N . SER A 1 188 ? -23.562 20.767 15.695 1.00 54.88 188 SER A N 1
ATOM 1495 C CA . SER A 1 188 ? -22.777 20.912 16.927 1.00 54.88 188 SER A CA 1
ATOM 1496 C C . SER A 1 188 ? -22.361 19.573 17.555 1.00 54.88 188 SER A C 1
ATOM 1498 O O . SER A 1 188 ? -21.197 19.415 17.918 1.00 54.88 188 SER A O 1
ATOM 1500 N N . ALA A 1 189 ? -23.254 18.578 17.628 1.00 57.97 189 ALA A N 1
ATOM 1501 C CA . ALA A 1 189 ? -22.931 17.259 18.187 1.00 57.97 189 ALA A CA 1
ATOM 1502 C C . ALA A 1 189 ? -21.950 16.468 17.300 1.00 57.97 189 ALA A C 1
ATOM 1504 O O . ALA A 1 189 ? -21.014 15.858 17.814 1.00 57.97 189 ALA A O 1
ATOM 1505 N N . LYS A 1 190 ? -22.105 16.537 15.969 1.00 61.25 190 LYS A N 1
ATOM 1506 C CA . LYS A 1 190 ? -21.144 15.937 15.027 1.00 61.25 190 LYS A CA 1
ATOM 1507 C C . LYS A 1 190 ? -19.791 16.657 15.056 1.00 61.25 190 LYS A C 1
ATOM 1509 O O . LYS A 1 190 ? -18.762 15.994 15.071 1.00 61.25 190 LYS A O 1
ATOM 1514 N N . LEU A 1 191 ? -19.768 17.992 15.136 1.00 58.94 191 LEU A N 1
ATOM 1515 C CA . LEU A 1 191 ? -18.533 18.778 15.309 1.00 58.94 191 LEU A CA 1
ATOM 1516 C C . LEU A 1 191 ? -17.779 18.411 16.595 1.00 58.94 191 LEU A C 1
ATOM 1518 O O . LEU A 1 191 ? -16.559 18.254 16.559 1.00 58.94 191 LEU A O 1
ATOM 1522 N N . LEU A 1 192 ? -18.496 18.190 17.699 1.00 58.75 192 LEU A N 1
ATOM 1523 C CA . LEU A 1 192 ? -17.928 17.682 18.953 1.00 58.75 192 LEU A CA 1
ATOM 1524 C C . LEU A 1 192 ? -17.374 16.254 18.816 1.00 58.75 192 LEU A C 1
ATOM 1526 O O . LEU A 1 192 ? -16.345 15.940 19.411 1.00 58.75 192 LEU A O 1
ATOM 1530 N N . GLU A 1 193 ? -18.008 15.394 18.018 1.00 63.41 193 GLU A N 1
ATOM 1531 C CA . GLU A 1 193 ? -17.490 14.058 17.700 1.00 63.41 193 GLU A CA 1
ATOM 1532 C C . GLU A 1 193 ? -16.201 14.129 16.857 1.00 63.41 193 GLU A C 1
ATOM 1534 O O . GLU A 1 193 ? -15.245 13.406 17.135 1.00 63.41 193 GLU A O 1
ATOM 1539 N N . TYR A 1 194 ? -16.126 15.046 15.883 1.00 62.47 194 TYR A N 1
ATOM 1540 C CA . TYR A 1 194 ? -14.924 15.278 15.066 1.00 62.47 194 TYR A CA 1
ATOM 1541 C C . TYR A 1 194 ? -13.755 15.876 15.862 1.00 62.47 194 TYR A C 1
ATOM 1543 O O . TYR A 1 194 ? -12.595 15.591 15.551 1.00 62.47 194 TYR A O 1
ATOM 1551 N N . ALA A 1 195 ? -14.048 16.688 16.883 1.00 59.47 195 ALA A N 1
ATOM 1552 C CA . ALA A 1 195 ? -13.053 17.270 17.785 1.00 59.47 195 ALA A CA 1
ATOM 1553 C C . ALA A 1 195 ? -12.437 16.240 18.751 1.00 59.47 195 ALA A C 1
ATOM 1555 O O . ALA A 1 195 ? -11.366 16.480 19.301 1.00 59.47 195 ALA A O 1
ATOM 1556 N N . ARG A 1 196 ? -13.089 15.085 18.945 1.00 66.56 196 ARG A N 1
ATOM 1557 C CA . ARG A 1 196 ? -12.605 13.987 19.800 1.00 66.56 196 ARG A CA 1
ATOM 1558 C C . ARG A 1 196 ? -11.741 12.962 19.065 1.00 66.56 196 ARG A C 1
ATOM 1560 O O . ARG A 1 196 ? -11.303 11.992 19.686 1.00 66.56 196 ARG A O 1
ATOM 1567 N N . ASP A 1 197 ? -11.498 13.134 17.765 1.00 76.94 197 ASP A N 1
ATOM 1568 C CA . ASP A 1 197 ? -10.550 12.273 17.062 1.00 76.94 197 ASP A CA 1
ATOM 1569 C C . ASP A 1 197 ? -9.137 12.461 17.638 1.00 76.94 197 ASP A C 1
ATOM 1571 O O . ASP A 1 197 ? -8.688 13.594 17.812 1.00 76.94 197 ASP A O 1
ATOM 1575 N N . PRO A 1 198 ? -8.414 11.366 17.919 1.00 81.44 198 PRO A N 1
ATOM 1576 C CA . PRO A 1 198 ? -7.058 11.446 18.424 1.00 81.44 198 PRO A CA 1
ATOM 1577 C C . PRO A 1 198 ? -6.152 12.048 17.352 1.00 81.44 198 PRO A C 1
ATOM 1579 O O . PRO A 1 198 ? -6.277 11.747 16.161 1.00 81.44 198 PRO A O 1
ATOM 1582 N N . TRP A 1 199 ? -5.211 12.882 17.778 1.00 84.25 199 TRP A N 1
ATOM 1583 C CA . TRP A 1 199 ? -4.225 13.451 16.874 1.00 84.25 199 TRP A CA 1
ATOM 1584 C C . TRP A 1 199 ? -3.145 12.408 16.560 1.00 84.25 199 TRP A C 1
ATOM 1586 O O . TRP A 1 199 ? -2.277 12.116 17.379 1.00 84.25 199 TRP A O 1
ATOM 1596 N N . VAL A 1 200 ? -3.241 11.797 15.377 1.00 92.81 200 VAL A N 1
ATOM 1597 C CA . VAL A 1 200 ? -2.414 10.644 14.971 1.00 92.81 200 VAL A CA 1
ATOM 1598 C C . VAL A 1 200 ? -1.126 11.023 14.233 1.00 92.81 200 VAL A C 1
ATOM 1600 O O . VAL A 1 200 ? -0.187 10.232 14.216 1.00 92.81 200 VAL A O 1
ATOM 1603 N N . TRP A 1 201 ? -1.038 12.229 13.662 1.00 94.88 201 TRP A N 1
ATOM 1604 C CA . TRP A 1 201 ? 0.127 12.669 12.881 1.00 94.88 201 TRP A CA 1
ATOM 1605 C C . TRP A 1 201 ? 1.453 12.662 13.656 1.00 94.88 201 TRP A C 1
ATOM 1607 O O . TRP A 1 201 ? 2.421 12.135 13.109 1.00 94.88 201 TRP A O 1
ATOM 1617 N N . PRO A 1 202 ? 1.534 13.152 14.913 1.00 95.31 202 PRO A N 1
ATOM 1618 C CA . PRO A 1 202 ? 2.782 13.096 15.672 1.00 95.31 202 PRO A CA 1
ATOM 1619 C C . PRO A 1 202 ? 3.276 11.662 15.867 1.00 95.31 202 PRO A C 1
ATOM 1621 O O . PRO A 1 202 ? 4.461 11.394 15.708 1.00 95.31 202 PRO A O 1
ATOM 1624 N N . TRP A 1 203 ? 2.362 10.722 16.134 1.00 95.50 203 TRP A N 1
ATOM 1625 C CA . TRP A 1 203 ? 2.706 9.306 16.251 1.00 95.50 203 TRP A CA 1
ATOM 1626 C C . TRP A 1 203 ? 3.171 8.714 14.924 1.00 95.50 203 TRP A C 1
ATOM 1628 O O . TRP A 1 203 ? 4.146 7.967 14.907 1.00 95.50 203 TRP A O 1
ATOM 1638 N N . ALA A 1 204 ? 2.510 9.065 13.818 1.00 97.50 204 ALA A N 1
ATOM 1639 C CA . ALA A 1 204 ? 2.880 8.563 12.499 1.00 97.50 204 ALA A CA 1
ATOM 1640 C C . ALA A 1 204 ? 4.277 9.041 12.090 1.00 97.50 204 ALA A C 1
ATOM 1642 O O . ALA A 1 204 ? 5.089 8.237 11.637 1.00 97.50 204 ALA A O 1
ATOM 1643 N N . LEU A 1 205 ? 4.571 10.324 12.319 1.00 97.56 205 LEU A N 1
ATOM 1644 C CA . LEU A 1 205 ? 5.884 10.910 12.066 1.00 97.56 205 LEU A CA 1
ATOM 1645 C C . LEU A 1 205 ? 6.948 10.313 12.983 1.00 97.56 205 LEU A C 1
ATOM 1647 O O . LEU A 1 205 ? 7.984 9.890 12.490 1.00 97.56 205 LEU A O 1
ATOM 1651 N N . LEU A 1 206 ? 6.689 10.210 14.288 1.00 97.06 206 LEU A N 1
ATOM 1652 C CA . LEU A 1 206 ? 7.655 9.669 15.244 1.00 97.06 206 LEU A CA 1
ATOM 1653 C C . LEU A 1 206 ? 8.039 8.222 14.907 1.00 97.06 206 LEU A C 1
ATOM 1655 O O . LEU A 1 206 ? 9.221 7.904 14.800 1.00 97.06 206 LEU A O 1
ATOM 1659 N N . ILE A 1 207 ? 7.046 7.350 14.708 1.00 97.25 207 ILE A N 1
ATOM 1660 C CA . ILE A 1 207 ? 7.274 5.934 14.389 1.00 97.25 207 ILE A CA 1
ATOM 1661 C C . ILE A 1 207 ? 7.926 5.797 13.007 1.00 97.25 207 ILE A C 1
ATOM 1663 O O . ILE A 1 207 ? 8.852 5.002 12.843 1.00 97.25 207 ILE A O 1
ATOM 1667 N N . GLY A 1 208 ? 7.484 6.583 12.020 1.00 97.50 208 GLY A N 1
ATOM 1668 C CA . GLY A 1 208 ? 8.062 6.576 10.678 1.00 97.50 208 GLY A CA 1
ATOM 1669 C C . GLY A 1 208 ? 9.519 7.038 10.668 1.00 97.50 208 GLY A C 1
ATOM 1670 O O . GLY A 1 208 ? 10.380 6.332 10.154 1.00 97.50 208 GLY A O 1
ATOM 1671 N N . MET A 1 209 ? 9.833 8.167 11.307 1.00 97.38 209 MET A N 1
ATOM 1672 C CA . MET A 1 209 ? 11.205 8.672 11.427 1.00 97.38 209 MET A CA 1
ATOM 1673 C C . MET A 1 209 ? 12.104 7.700 12.188 1.00 97.38 209 MET A C 1
ATOM 1675 O O . MET A 1 209 ? 13.228 7.463 11.760 1.00 97.38 209 MET A O 1
ATOM 1679 N N . PHE A 1 210 ? 11.608 7.089 13.267 1.00 96.00 210 PHE A N 1
ATOM 1680 C CA . PHE A 1 210 ? 12.346 6.058 13.999 1.00 96.00 210 PHE A CA 1
ATOM 1681 C C . PHE A 1 210 ? 12.657 4.841 13.118 1.00 96.00 210 PHE A C 1
ATOM 1683 O O . PHE A 1 210 ? 13.791 4.369 13.086 1.00 96.00 210 PHE A O 1
ATOM 1690 N N . THR A 1 211 ? 11.676 4.374 12.343 1.00 95.31 211 THR A N 1
ATOM 1691 C CA . THR A 1 211 ? 11.858 3.264 11.395 1.00 95.31 211 THR A CA 1
ATOM 1692 C C . THR A 1 211 ? 12.875 3.622 10.306 1.00 95.31 211 THR A C 1
ATOM 1694 O O . THR A 1 211 ? 13.761 2.825 10.002 1.00 95.31 211 THR A O 1
ATOM 1697 N N . MET A 1 212 ? 12.783 4.832 9.745 1.00 95.31 212 MET A N 1
ATOM 1698 C CA . MET A 1 212 ? 13.728 5.331 8.744 1.00 95.31 212 MET A CA 1
ATOM 1699 C C . MET A 1 212 ? 15.146 5.426 9.316 1.00 95.31 212 MET A C 1
ATOM 1701 O O . MET A 1 212 ? 16.094 4.981 8.678 1.00 95.31 212 MET A O 1
ATOM 1705 N N . LEU A 1 213 ? 15.292 5.943 10.539 1.00 94.69 213 LEU A N 1
ATOM 1706 C CA . LEU A 1 213 ? 16.579 6.040 11.219 1.00 94.69 213 LEU A CA 1
ATOM 1707 C C . LEU A 1 213 ? 17.204 4.658 11.424 1.00 94.69 213 LEU A C 1
ATOM 1709 O O . LEU A 1 213 ? 18.372 4.478 11.098 1.00 94.69 213 LEU A O 1
ATOM 1713 N N . ILE A 1 214 ? 16.433 3.669 11.893 1.00 92.50 214 ILE A N 1
ATOM 1714 C CA . ILE A 1 214 ? 16.911 2.283 12.006 1.00 92.50 214 ILE A CA 1
ATOM 1715 C C . ILE A 1 214 ? 17.374 1.770 10.643 1.00 92.50 214 ILE A C 1
ATOM 1717 O O . ILE A 1 214 ? 18.482 1.252 10.537 1.00 92.50 214 ILE A O 1
ATOM 1721 N N . LYS A 1 215 ? 16.566 1.932 9.587 1.00 92.75 215 LYS A N 1
ATOM 1722 C CA . LYS A 1 215 ? 16.954 1.485 8.243 1.00 92.75 215 LYS A CA 1
ATOM 1723 C C . LYS A 1 215 ? 18.294 2.095 7.830 1.00 92.75 215 LYS A C 1
ATOM 1725 O O . LYS A 1 215 ? 19.164 1.352 7.388 1.00 92.75 215 LYS A O 1
ATOM 1730 N N . LEU A 1 216 ? 18.481 3.401 8.014 1.00 93.62 216 LEU A N 1
ATOM 1731 C CA . LEU A 1 216 ? 19.718 4.097 7.654 1.00 93.62 216 LEU A CA 1
ATOM 1732 C C . LEU A 1 216 ? 20.921 3.647 8.497 1.00 93.62 216 LEU A C 1
ATOM 1734 O O . LEU A 1 216 ? 21.983 3.409 7.934 1.00 93.62 216 LEU A O 1
ATOM 1738 N N . LEU A 1 217 ? 20.757 3.467 9.813 1.00 92.62 217 LEU A N 1
ATOM 1739 C CA . LEU A 1 217 ? 21.834 3.031 10.717 1.00 92.62 217 LEU A CA 1
ATOM 1740 C C . LEU A 1 217 ? 22.377 1.633 10.389 1.00 92.62 217 LEU A C 1
ATOM 1742 O O . LEU A 1 217 ? 23.547 1.361 10.637 1.00 92.62 217 LEU A O 1
ATOM 1746 N N . PHE A 1 218 ? 21.533 0.753 9.846 1.00 89.31 218 PHE A N 1
ATOM 1747 C CA . PHE A 1 218 ? 21.910 -0.611 9.462 1.00 89.31 218 PHE A CA 1
ATOM 1748 C C . PHE A 1 218 ? 22.119 -0.782 7.949 1.00 89.31 218 PHE A C 1
ATOM 1750 O O . PHE A 1 218 ? 22.273 -1.910 7.478 1.00 89.31 218 PHE A O 1
ATOM 1757 N N . SER A 1 219 ? 22.100 0.305 7.172 1.00 88.50 219 SER A N 1
ATOM 1758 C CA . SER A 1 219 ? 22.389 0.254 5.737 1.00 88.50 219 SER A CA 1
ATOM 1759 C C . SER A 1 219 ? 23.889 0.385 5.492 1.00 88.50 219 SER A C 1
ATOM 1761 O O . SER A 1 219 ? 24.542 1.239 6.082 1.00 88.50 219 SER A O 1
ATOM 1763 N N . VAL A 1 220 ? 24.427 -0.454 4.601 1.00 87.19 220 VAL A N 1
ATOM 1764 C CA . VAL A 1 220 ? 25.857 -0.437 4.234 1.00 87.19 220 VAL A CA 1
ATOM 1765 C C . VAL A 1 220 ? 26.234 0.876 3.547 1.00 87.19 220 VAL A C 1
ATOM 1767 O O . VAL A 1 220 ? 27.281 1.442 3.841 1.00 87.19 220 VAL A O 1
ATOM 1770 N N . ASP A 1 221 ? 25.362 1.364 2.664 1.00 89.38 221 ASP A N 1
ATOM 1771 C CA . ASP A 1 221 ? 25.518 2.642 1.975 1.00 89.38 221 ASP A CA 1
ATOM 1772 C C . ASP A 1 221 ? 24.220 3.459 2.087 1.00 89.38 221 ASP A C 1
ATOM 1774 O O . ASP A 1 221 ? 23.292 3.260 1.301 1.00 89.38 221 ASP A O 1
ATOM 1778 N N . PRO A 1 222 ? 24.117 4.377 3.065 1.00 88.62 222 PRO A N 1
ATOM 1779 C CA . PRO A 1 222 ? 22.969 5.274 3.199 1.00 88.62 222 PRO A CA 1
ATOM 1780 C C . PRO A 1 222 ? 22.748 6.211 1.997 1.00 88.62 222 PRO A C 1
ATOM 1782 O O . PRO A 1 222 ? 21.684 6.827 1.900 1.00 88.62 222 PRO A O 1
ATOM 1785 N N . GLY A 1 223 ? 23.738 6.350 1.105 1.00 89.06 223 GLY A N 1
ATOM 1786 C CA . GLY A 1 223 ? 23.647 7.117 -0.135 1.00 89.06 223 GLY A CA 1
ATOM 1787 C C . GLY A 1 223 ? 22.994 6.359 -1.295 1.00 89.06 223 GLY A C 1
ATOM 1788 O O . GLY A 1 223 ? 22.662 6.987 -2.302 1.00 89.06 223 GLY A O 1
ATOM 1789 N N . ASP A 1 224 ? 22.762 5.046 -1.164 1.00 90.56 224 ASP A N 1
ATOM 1790 C CA . ASP A 1 224 ? 22.128 4.227 -2.200 1.00 90.56 224 ASP A CA 1
ATOM 1791 C C . ASP A 1 224 ? 20.710 4.750 -2.496 1.00 90.56 224 ASP A C 1
ATOM 1793 O O . ASP A 1 224 ? 19.804 4.728 -1.653 1.00 90.56 224 ASP A O 1
ATOM 1797 N N . LEU A 1 225 ? 20.503 5.217 -3.731 1.00 89.12 225 LEU A N 1
ATOM 1798 C CA . LEU A 1 225 ? 19.222 5.756 -4.186 1.00 89.12 225 LEU A CA 1
ATOM 1799 C C . LEU A 1 225 ? 18.083 4.739 -4.038 1.00 89.12 225 LEU A C 1
ATOM 1801 O O . LEU A 1 225 ? 16.946 5.138 -3.789 1.00 89.12 225 LEU A O 1
ATOM 1805 N N . SER A 1 226 ? 18.365 3.435 -4.131 1.00 87.88 226 SER A N 1
ATOM 1806 C CA . SER A 1 226 ? 17.357 2.382 -3.970 1.00 87.88 226 SER A CA 1
ATOM 1807 C C . SER A 1 226 ? 16.707 2.391 -2.582 1.00 87.88 226 SER A C 1
ATOM 1809 O O . SER A 1 226 ? 15.515 2.086 -2.469 1.00 87.88 226 SER A O 1
ATOM 1811 N N . ILE A 1 227 ? 17.440 2.803 -1.539 1.00 92.19 227 ILE A N 1
ATOM 1812 C CA . ILE A 1 227 ? 16.897 3.012 -0.190 1.00 92.19 227 ILE A CA 1
ATOM 1813 C C . ILE A 1 227 ? 15.920 4.183 -0.228 1.00 92.19 227 ILE A C 1
ATOM 1815 O O . ILE A 1 227 ? 14.785 4.060 0.226 1.00 92.19 227 ILE A O 1
ATOM 1819 N N . TRP A 1 228 ? 16.322 5.311 -0.808 1.00 92.25 228 TRP A N 1
ATOM 1820 C CA . TRP A 1 228 ? 15.506 6.525 -0.849 1.00 92.25 228 TRP A CA 1
ATOM 1821 C C . TRP A 1 228 ? 14.252 6.395 -1.721 1.00 92.25 228 TRP A C 1
ATOM 1823 O O . TRP A 1 228 ? 13.264 7.083 -1.464 1.00 92.25 228 TRP A O 1
ATOM 1833 N N . PHE A 1 229 ? 14.236 5.463 -2.677 1.00 89.19 229 PHE A N 1
ATOM 1834 C CA . PHE A 1 229 ? 13.039 5.131 -3.451 1.00 89.19 229 PHE A CA 1
ATOM 1835 C C . PHE A 1 229 ? 11.976 4.361 -2.654 1.00 89.19 229 PHE A C 1
ATOM 1837 O O . PHE A 1 229 ? 10.789 4.565 -2.898 1.00 89.19 229 PHE A O 1
ATOM 1844 N N . ALA A 1 230 ? 12.358 3.500 -1.706 1.00 92.50 230 ALA A N 1
ATOM 1845 C CA . ALA A 1 230 ? 11.424 2.575 -1.048 1.00 92.50 230 ALA A CA 1
ATOM 1846 C C . ALA A 1 230 ? 11.281 2.796 0.468 1.00 92.50 230 ALA A C 1
ATOM 1848 O O . ALA A 1 230 ? 10.172 2.721 1.014 1.00 92.50 230 ALA A O 1
ATOM 1849 N N . ALA A 1 231 ? 12.379 3.081 1.171 1.00 95.19 231 ALA A N 1
ATOM 1850 C CA . ALA A 1 231 ? 12.408 3.206 2.625 1.00 95.19 231 ALA A CA 1
ATOM 1851 C C . ALA A 1 231 ? 11.502 4.320 3.167 1.00 95.19 231 ALA A C 1
ATOM 1853 O O . ALA A 1 231 ? 10.762 4.025 4.107 1.00 95.19 231 ALA A O 1
ATOM 1854 N N . PRO A 1 232 ? 11.453 5.543 2.595 1.00 96.06 232 PRO A N 1
ATOM 1855 C CA . PRO A 1 232 ? 10.579 6.595 3.117 1.00 96.06 232 PRO A CA 1
ATOM 1856 C C . PRO A 1 232 ? 9.094 6.218 3.061 1.00 96.06 232 PRO A C 1
ATOM 1858 O O . PRO A 1 232 ? 8.363 6.433 4.027 1.00 96.06 232 PRO A O 1
ATOM 1861 N N . PHE A 1 233 ? 8.647 5.598 1.963 1.00 95.44 233 PHE A N 1
ATOM 1862 C CA . PHE A 1 233 ? 7.260 5.146 1.808 1.00 95.44 233 PHE A CA 1
ATOM 1863 C C . PHE A 1 233 ? 6.922 4.010 2.771 1.00 95.44 233 PHE A C 1
ATOM 1865 O O . PHE A 1 233 ? 5.861 4.015 3.394 1.00 95.44 233 PHE A O 1
ATOM 1872 N N . SER A 1 234 ? 7.845 3.066 2.937 1.00 96.06 234 SER A N 1
ATOM 1873 C CA . SER A 1 234 ? 7.686 1.942 3.862 1.00 96.06 234 SER A CA 1
ATOM 1874 C C . SER A 1 234 ? 7.646 2.429 5.311 1.00 96.06 234 SER A C 1
ATOM 1876 O O . SER A 1 234 ? 6.742 2.076 6.064 1.00 96.06 234 SER A O 1
ATOM 1878 N N . ALA A 1 235 ? 8.558 3.327 5.684 1.00 97.38 235 ALA A N 1
ATOM 1879 C CA . ALA A 1 235 ? 8.593 3.968 6.991 1.00 97.38 235 ALA A CA 1
ATOM 1880 C C . ALA A 1 235 ? 7.313 4.772 7.267 1.00 97.38 235 ALA A C 1
ATOM 1882 O O . ALA A 1 235 ? 6.747 4.669 8.355 1.00 97.38 235 ALA A O 1
ATOM 1883 N N . ALA A 1 236 ? 6.803 5.515 6.280 1.00 97.69 236 ALA A N 1
ATOM 1884 C CA . ALA A 1 236 ? 5.531 6.225 6.394 1.00 97.69 236 ALA A CA 1
ATOM 1885 C C . ALA A 1 236 ? 4.347 5.261 6.580 1.00 97.69 236 ALA A C 1
ATOM 1887 O O . ALA A 1 236 ? 3.503 5.493 7.446 1.00 97.69 236 ALA A O 1
ATOM 1888 N N . ALA A 1 237 ? 4.293 4.158 5.826 1.00 97.12 237 ALA A N 1
ATOM 1889 C CA . ALA A 1 237 ? 3.242 3.149 5.951 1.00 97.12 237 ALA A CA 1
ATOM 1890 C C . ALA A 1 237 ? 3.244 2.487 7.340 1.00 97.12 237 ALA A C 1
ATOM 1892 O O . ALA A 1 237 ? 2.194 2.378 7.979 1.00 97.12 237 ALA A O 1
ATOM 1893 N N . LEU A 1 238 ? 4.425 2.111 7.840 1.00 97.12 238 LEU A N 1
ATOM 1894 C CA . LEU A 1 238 ? 4.604 1.576 9.189 1.00 97.12 238 LEU A CA 1
ATOM 1895 C C . LEU A 1 238 ? 4.212 2.631 10.243 1.00 97.12 238 LEU A C 1
ATOM 1897 O O . LEU A 1 238 ? 3.438 2.337 11.155 1.00 97.12 238 LEU A O 1
ATOM 1901 N N . GLY A 1 239 ? 4.638 3.885 10.077 1.00 98.06 239 GLY A N 1
ATOM 1902 C CA . GLY A 1 239 ? 4.251 5.001 10.940 1.00 98.06 239 GLY A CA 1
ATOM 1903 C C . GLY A 1 239 ? 2.735 5.191 11.037 1.00 98.06 239 GLY A C 1
ATOM 1904 O O . GLY A 1 239 ? 2.181 5.224 12.137 1.00 98.06 239 GLY A O 1
ATOM 1905 N N . ILE A 1 240 ? 2.043 5.242 9.896 1.00 97.94 240 ILE A N 1
ATOM 1906 C CA . ILE A 1 240 ? 0.577 5.341 9.821 1.00 97.94 240 ILE A CA 1
ATOM 1907 C C . ILE A 1 240 ? -0.083 4.154 10.525 1.00 97.94 240 ILE A C 1
ATOM 1909 O O . ILE A 1 240 ? -1.016 4.345 11.308 1.00 97.94 240 ILE A O 1
ATOM 1913 N N . PHE A 1 241 ? 0.400 2.933 10.291 1.00 98.00 241 PHE A N 1
ATOM 1914 C CA . PHE A 1 241 ? -0.142 1.740 10.933 1.00 98.00 241 PHE A CA 1
ATOM 1915 C C . PHE A 1 241 ? 0.002 1.801 12.462 1.00 98.00 241 PHE A C 1
ATOM 1917 O O . PHE A 1 241 ? -0.987 1.627 13.179 1.00 98.00 241 PHE A O 1
ATOM 1924 N N . GLY A 1 242 ? 1.190 2.135 12.974 1.00 97.69 242 GLY A N 1
ATOM 1925 C CA . GLY A 1 242 ? 1.435 2.302 14.409 1.00 97.69 242 GLY A CA 1
ATOM 1926 C C . GLY A 1 242 ? 0.591 3.417 15.038 1.00 97.69 242 GLY A C 1
ATOM 1927 O O . GLY A 1 242 ? -0.001 3.235 16.105 1.00 97.69 242 GLY A O 1
ATOM 1928 N N . ALA A 1 243 ? 0.447 4.547 14.345 1.00 97.81 243 ALA A N 1
ATOM 1929 C CA . ALA A 1 243 ? -0.402 5.650 14.781 1.00 97.81 243 ALA A CA 1
ATOM 1930 C C . ALA A 1 243 ? -1.888 5.266 14.838 1.00 97.81 243 ALA A C 1
ATOM 1932 O O . ALA A 1 243 ? -2.587 5.659 15.772 1.00 97.81 243 ALA A O 1
ATOM 1933 N N . CYS A 1 244 ? -2.369 4.449 13.897 1.00 97.06 244 CYS A N 1
ATOM 1934 C CA . CYS A 1 244 ? -3.718 3.885 13.942 1.00 97.06 244 CYS A CA 1
ATOM 1935 C C . CYS A 1 244 ? -3.920 2.978 15.163 1.00 97.06 244 CYS A C 1
ATOM 1937 O O . CYS A 1 244 ? -4.963 3.070 15.812 1.00 97.06 244 CYS A O 1
ATOM 1939 N N . LEU A 1 245 ? -2.939 2.139 15.520 1.00 96.88 245 LEU A N 1
ATOM 1940 C CA . LEU A 1 245 ? -3.015 1.297 16.722 1.00 96.88 245 LEU A CA 1
ATOM 1941 C C . LEU A 1 245 ? -3.150 2.146 17.994 1.00 96.88 245 LEU A C 1
ATOM 1943 O O . LEU A 1 245 ? -4.018 1.875 18.832 1.00 96.88 245 LEU A O 1
ATOM 1947 N N . LEU A 1 246 ? -2.339 3.202 18.125 1.00 96.25 246 LEU A N 1
ATOM 1948 C CA . LEU A 1 246 ? -2.403 4.127 19.262 1.00 96.25 246 LEU A CA 1
ATOM 1949 C C . LEU A 1 246 ? -3.707 4.923 19.271 1.00 96.25 246 LEU A C 1
ATOM 1951 O O . LEU A 1 246 ? -4.395 4.951 20.289 1.00 96.25 246 LEU A O 1
ATOM 1955 N N . GLY A 1 247 ? -4.090 5.502 18.133 1.00 94.25 247 GLY A N 1
ATOM 1956 C CA . GLY A 1 247 ? -5.301 6.303 17.998 1.00 94.25 247 GLY A CA 1
ATOM 1957 C C . GLY A 1 247 ? -6.570 5.501 18.288 1.00 94.25 247 GLY A C 1
ATOM 1958 O O . GLY A 1 247 ? -7.410 5.940 19.077 1.00 94.25 247 GLY A O 1
ATOM 1959 N N . ARG A 1 248 ? -6.703 4.282 17.747 1.00 92.44 248 ARG A N 1
ATOM 1960 C CA . ARG A 1 248 ? -7.836 3.407 18.097 1.00 92.44 248 ARG A CA 1
ATOM 1961 C C . ARG A 1 248 ? -7.824 3.053 19.581 1.00 92.44 248 ARG A C 1
ATOM 1963 O O . ARG A 1 248 ? -8.869 3.095 20.225 1.00 92.44 248 ARG A O 1
ATOM 1970 N N . SER A 1 249 ? -6.661 2.728 20.141 1.00 93.12 249 SER A N 1
ATOM 1971 C CA . SER A 1 249 ? -6.546 2.404 21.567 1.00 93.12 249 SER A CA 1
ATOM 1972 C C . SER A 1 249 ? -6.929 3.593 22.455 1.00 93.12 249 SER A C 1
ATOM 1974 O O . SER A 1 249 ? -7.608 3.404 23.463 1.00 93.12 249 SER A O 1
ATOM 1976 N N . GLN A 1 250 ? -6.575 4.818 22.054 1.00 91.50 250 GLN A N 1
ATOM 1977 C CA . GLN A 1 250 ? -6.972 6.059 22.718 1.00 91.50 250 GLN A CA 1
ATOM 1978 C C . GLN A 1 250 ? -8.488 6.272 22.673 1.00 91.50 250 GLN A C 1
ATOM 1980 O O . GLN A 1 250 ? -9.087 6.516 23.720 1.00 91.50 250 GLN A O 1
ATOM 1985 N N . LYS A 1 251 ? -9.125 6.104 21.501 1.00 88.94 251 LYS A N 1
ATOM 1986 C CA . LYS A 1 251 ? -10.593 6.197 21.350 1.00 88.94 251 LYS A CA 1
ATOM 1987 C C . LYS A 1 251 ? -11.347 5.239 22.281 1.00 88.94 251 LYS A C 1
ATOM 1989 O O . LYS A 1 251 ? -12.472 5.525 22.676 1.00 88.94 251 LYS A O 1
ATOM 1994 N N . HIS A 1 252 ? -10.724 4.121 22.651 1.00 88.75 252 HIS A N 1
ATOM 1995 C CA . HIS A 1 252 ? -11.284 3.113 23.551 1.00 88.75 252 HIS A CA 1
ATOM 1996 C C . HIS A 1 252 ? -10.696 3.152 24.972 1.00 88.75 252 HIS A C 1
ATOM 1998 O O . HIS A 1 252 ? -10.807 2.169 25.700 1.00 88.75 252 HIS A O 1
ATOM 2004 N N . GLY A 1 253 ? -10.037 4.244 25.381 1.00 87.88 253 GLY A N 1
ATOM 2005 C CA . GLY A 1 253 ? -9.514 4.406 26.745 1.00 87.88 253 GLY A CA 1
ATOM 2006 C C . GLY A 1 253 ? -8.469 3.360 27.165 1.00 87.88 253 GLY A C 1
ATOM 2007 O O . GLY A 1 253 ? -8.278 3.120 28.352 1.00 87.88 253 GLY A O 1
ATOM 2008 N N . GLN A 1 254 ? -7.804 2.707 26.209 1.00 90.94 254 GLN A N 1
ATOM 2009 C CA . GLN A 1 254 ? -6.834 1.628 26.431 1.00 90.94 254 GLN A CA 1
ATOM 2010 C C . GLN A 1 254 ? -5.447 1.977 25.868 1.00 90.94 254 GLN A C 1
ATOM 2012 O O . GLN A 1 254 ? -4.746 1.112 25.344 1.00 90.94 254 GLN A O 1
ATOM 2017 N N . LEU A 1 255 ? -5.017 3.237 25.985 1.00 91.56 255 LEU A N 1
ATOM 2018 C CA . LEU A 1 255 ? -3.761 3.716 25.391 1.00 91.56 255 LEU A CA 1
ATOM 2019 C C . LEU A 1 255 ? -2.528 2.887 25.812 1.00 91.56 255 LEU A C 1
ATOM 2021 O O . LEU A 1 255 ? -1.699 2.556 24.969 1.00 91.56 255 LEU A O 1
ATOM 2025 N N . GLY A 1 256 ? -2.451 2.442 27.073 1.00 93.31 256 GLY A N 1
ATOM 2026 C CA . GLY A 1 256 ? -1.374 1.556 27.543 1.00 93.31 256 GLY A CA 1
ATOM 2027 C C . GLY A 1 256 ? -1.371 0.156 26.903 1.00 93.31 256 GLY A C 1
ATOM 2028 O O . GLY A 1 256 ? -0.324 -0.479 26.790 1.00 93.31 256 GLY A O 1
ATOM 2029 N N . ALA A 1 257 ? -2.522 -0.356 26.452 1.00 93.62 257 ALA A N 1
ATOM 2030 C CA . ALA A 1 257 ? -2.563 -1.561 25.617 1.00 93.62 257 ALA A CA 1
ATOM 2031 C C . ALA A 1 257 ? -2.079 -1.262 24.188 1.00 93.62 257 ALA A C 1
ATOM 2033 O O . ALA A 1 257 ? -1.367 -2.081 23.615 1.00 93.62 257 ALA A O 1
ATOM 2034 N N . GLY A 1 258 ? -2.396 -0.074 23.664 1.00 95.00 258 GLY A N 1
ATOM 2035 C CA . GLY A 1 258 ? -1.894 0.415 22.379 1.00 95.00 258 GLY A CA 1
ATOM 2036 C C . GLY A 1 258 ? -0.369 0.490 22.325 1.00 95.00 258 GLY A C 1
ATOM 2037 O O . GLY A 1 258 ? 0.225 -0.073 21.412 1.00 95.00 258 GLY A O 1
ATOM 2038 N N . PHE A 1 259 ? 0.278 1.096 23.327 1.00 96.50 259 PHE A N 1
ATOM 2039 C CA . PHE A 1 259 ? 1.746 1.158 23.391 1.00 96.50 259 PHE A CA 1
ATOM 2040 C C . PHE A 1 259 ? 2.393 -0.227 23.429 1.00 96.50 259 PHE A C 1
ATOM 2042 O O . PHE A 1 259 ? 3.336 -0.478 22.685 1.00 96.50 259 PHE A O 1
ATOM 2049 N N . ARG A 1 260 ? 1.855 -1.154 24.233 1.00 96.44 260 ARG A N 1
ATOM 2050 C CA . ARG A 1 260 ? 2.336 -2.546 24.258 1.00 96.44 260 ARG A CA 1
ATOM 2051 C C . ARG A 1 260 ? 2.176 -3.236 22.905 1.00 96.44 260 ARG A C 1
ATOM 2053 O O . ARG A 1 260 ? 3.047 -4.004 22.516 1.00 96.44 260 ARG A O 1
ATOM 2060 N N . LEU A 1 261 ? 1.087 -2.958 22.189 1.00 96.06 261 LEU A N 1
ATOM 2061 C CA . LEU A 1 261 ? 0.843 -3.538 20.873 1.00 96.06 261 LEU A CA 1
ATOM 2062 C C . LEU A 1 261 ? 1.792 -2.973 19.805 1.00 96.06 261 LEU A C 1
ATOM 2064 O O . LEU A 1 261 ? 2.308 -3.743 19.002 1.00 96.06 261 LEU A O 1
ATOM 2068 N N . VAL A 1 262 ? 2.069 -1.664 19.825 1.00 96.75 262 VAL A N 1
ATOM 2069 C CA . VAL A 1 262 ? 3.080 -1.039 18.951 1.00 96.75 262 VAL A CA 1
ATOM 2070 C C . VAL A 1 262 ? 4.477 -1.569 19.264 1.00 96.75 262 VAL A C 1
ATOM 2072 O O . VAL A 1 262 ? 5.200 -1.926 18.341 1.00 96.75 262 VAL A O 1
ATOM 2075 N N . ALA A 1 263 ? 4.842 -1.684 20.543 1.00 96.44 263 ALA A N 1
ATOM 2076 C CA . ALA A 1 263 ? 6.129 -2.244 20.950 1.00 96.44 263 ALA A CA 1
ATOM 2077 C C . ALA A 1 263 ? 6.289 -3.700 20.485 1.00 96.44 263 ALA A C 1
ATOM 2079 O O . ALA A 1 263 ? 7.319 -4.047 19.916 1.00 96.44 263 ALA A O 1
ATOM 2080 N N . LEU A 1 264 ? 5.253 -4.532 20.656 1.00 96.31 264 LEU A N 1
ATOM 2081 C CA . LEU A 1 264 ? 5.237 -5.906 20.148 1.00 96.31 264 LEU A CA 1
ATOM 2082 C C . LEU A 1 264 ? 5.415 -5.943 18.627 1.00 96.31 264 LEU A C 1
ATOM 2084 O O . LEU A 1 264 ? 6.217 -6.716 18.119 1.00 96.31 264 LEU A O 1
ATOM 2088 N N . TRP A 1 265 ? 4.675 -5.108 17.901 1.00 96.44 265 TRP A N 1
ATOM 2089 C CA . TRP A 1 265 ? 4.758 -5.030 16.447 1.00 96.44 265 TRP A CA 1
ATOM 2090 C C . TRP A 1 265 ? 6.160 -4.623 15.966 1.00 96.44 265 TRP A C 1
ATOM 2092 O O . TRP A 1 265 ? 6.725 -5.323 15.131 1.00 96.44 265 TRP A O 1
ATOM 2102 N N . LEU A 1 266 ? 6.758 -3.569 16.534 1.00 94.94 266 LEU A N 1
ATOM 2103 C CA . LEU A 1 266 ? 8.125 -3.149 16.198 1.00 94.94 266 LEU A CA 1
ATOM 2104 C C . LEU A 1 266 ? 9.166 -4.217 16.562 1.00 94.94 266 LEU A C 1
ATOM 2106 O O . LEU A 1 266 ? 10.080 -4.461 15.780 1.00 94.94 266 LEU A O 1
ATOM 2110 N N . ALA A 1 267 ? 9.015 -4.890 17.707 1.00 93.94 267 ALA A N 1
ATOM 2111 C CA . ALA A 1 267 ? 9.911 -5.973 18.114 1.00 93.94 267 ALA A CA 1
ATOM 2112 C C . ALA A 1 267 ? 9.850 -7.164 17.145 1.00 93.94 267 ALA A C 1
ATOM 2114 O O . ALA A 1 267 ? 10.887 -7.701 16.765 1.00 93.94 267 ALA A O 1
ATOM 2115 N N . LEU A 1 268 ? 8.649 -7.549 16.701 1.00 94.88 268 LEU A N 1
ATOM 2116 C CA . LEU A 1 268 ? 8.469 -8.617 15.717 1.00 94.88 268 LEU A CA 1
ATOM 2117 C C . LEU A 1 268 ? 9.057 -8.239 14.351 1.00 94.88 268 LEU A C 1
ATOM 2119 O O . LEU A 1 268 ? 9.720 -9.066 13.732 1.00 94.88 268 LEU A O 1
ATOM 2123 N N . LEU A 1 269 ? 8.875 -6.992 13.901 1.00 93.50 269 LEU A N 1
ATOM 2124 C CA . LEU A 1 269 ? 9.516 -6.501 12.677 1.00 93.50 269 LEU A CA 1
ATOM 2125 C C . LEU A 1 269 ? 11.046 -6.503 12.791 1.00 93.50 269 LEU A C 1
ATOM 2127 O O . LEU A 1 269 ? 11.723 -6.927 11.859 1.00 93.50 269 LEU A O 1
ATOM 2131 N N . GLY A 1 270 ? 11.589 -6.092 13.940 1.00 90.81 270 GLY A N 1
ATOM 2132 C CA . GLY A 1 270 ? 13.021 -6.184 14.223 1.00 90.81 270 GLY A CA 1
ATOM 2133 C C . GLY A 1 270 ? 13.527 -7.627 14.166 1.00 90.81 270 GLY A C 1
ATOM 2134 O O . GLY A 1 270 ? 14.515 -7.903 13.495 1.00 90.81 270 GLY A O 1
ATOM 2135 N N . ALA A 1 271 ? 12.816 -8.569 14.790 1.00 91.31 271 ALA A N 1
ATOM 2136 C CA . ALA A 1 271 ? 13.171 -9.989 14.764 1.00 91.31 271 ALA A CA 1
ATOM 2137 C C . ALA A 1 271 ? 13.157 -10.585 13.344 1.00 91.31 271 ALA A C 1
ATOM 2139 O O . ALA A 1 271 ? 14.007 -11.413 13.017 1.00 91.31 271 ALA A O 1
ATOM 2140 N N . LEU A 1 272 ? 12.223 -10.156 12.486 1.00 92.06 272 LEU A N 1
ATOM 2141 C CA . LEU A 1 272 ? 12.224 -10.523 11.067 1.00 92.06 272 LEU A CA 1
ATOM 2142 C C . LEU A 1 272 ? 13.425 -9.918 10.337 1.00 92.06 272 LEU A C 1
ATOM 2144 O O . LEU A 1 272 ? 14.105 -10.631 9.606 1.00 92.06 272 LEU A O 1
ATOM 2148 N N . LYS A 1 273 ? 13.717 -8.632 10.572 1.00 87.69 273 LYS A N 1
ATOM 2149 C CA . LYS A 1 273 ? 14.827 -7.919 9.926 1.00 87.69 273 LYS A CA 1
ATOM 2150 C C . LYS A 1 273 ? 16.196 -8.512 10.261 1.00 87.69 273 LYS A C 1
ATOM 2152 O O . LYS A 1 273 ? 17.058 -8.544 9.391 1.00 87.69 273 LYS A O 1
ATOM 2157 N N . PHE A 1 274 ? 16.390 -8.962 11.497 1.00 87.94 274 PHE A N 1
ATOM 2158 C CA . PHE A 1 274 ? 17.617 -9.627 11.944 1.00 87.94 274 PHE A CA 1
ATOM 2159 C C . PHE A 1 274 ? 17.583 -11.149 11.745 1.00 87.94 274 PHE A C 1
ATOM 2161 O O . PHE A 1 274 ? 18.354 -11.859 12.383 1.00 87.94 274 PHE A O 1
ATOM 2168 N N . GLU A 1 275 ? 16.673 -11.652 10.901 1.00 89.31 275 GLU A N 1
ATOM 2169 C CA . GLU A 1 275 ? 16.597 -13.062 10.499 1.00 89.31 275 GLU A CA 1
ATOM 2170 C C . GLU A 1 275 ? 16.551 -14.047 11.684 1.00 89.31 275 GLU A C 1
ATOM 2172 O O . GLU A 1 275 ? 16.947 -15.206 11.570 1.00 89.31 275 GLU A O 1
ATOM 2177 N N . ALA A 1 276 ? 16.009 -13.626 12.835 1.00 88.00 276 ALA A N 1
ATOM 2178 C CA . ALA A 1 276 ? 15.970 -14.453 14.045 1.00 88.00 276 ALA A CA 1
ATOM 2179 C C . ALA A 1 276 ? 15.219 -15.775 13.809 1.00 88.00 276 ALA A C 1
ATOM 2181 O O . ALA A 1 276 ? 15.544 -16.810 14.383 1.00 88.00 276 ALA A O 1
ATOM 2182 N N . HIS A 1 277 ? 14.225 -15.745 12.924 1.00 85.75 277 HIS A N 1
ATOM 2183 C CA . HIS A 1 277 ? 13.468 -16.914 12.501 1.00 85.75 277 HIS A CA 1
ATOM 2184 C C . HIS A 1 277 ? 14.300 -17.890 11.647 1.00 85.75 277 HIS A C 1
ATOM 2186 O O . HIS A 1 277 ? 14.166 -19.095 11.832 1.00 85.75 277 HIS A O 1
ATOM 2192 N N . ILE A 1 278 ? 15.195 -17.396 10.784 1.00 89.88 278 ILE A N 1
ATOM 2193 C CA . ILE A 1 278 ? 16.131 -18.230 10.010 1.00 89.88 278 ILE A CA 1
ATOM 2194 C C . ILE A 1 278 ? 17.184 -18.834 10.934 1.00 89.88 278 ILE A C 1
ATOM 2196 O O . ILE A 1 278 ? 17.450 -20.032 10.875 1.00 89.88 278 ILE A O 1
ATOM 2200 N N . TYR A 1 279 ? 17.711 -18.035 11.866 1.00 89.81 279 TYR A N 1
ATOM 2201 C CA . TYR A 1 279 ? 18.621 -18.531 12.894 1.00 89.81 279 TYR A CA 1
ATOM 2202 C C . TYR A 1 279 ? 18.004 -19.701 13.678 1.00 89.81 279 TYR A C 1
ATOM 2204 O O . TYR A 1 279 ? 18.654 -20.730 13.856 1.00 89.81 279 TYR A O 1
ATOM 2212 N N . LEU A 1 280 ? 16.736 -19.589 14.090 1.00 89.75 280 LEU A N 1
ATOM 2213 C CA . LEU A 1 280 ? 16.023 -20.672 14.776 1.00 89.75 280 LEU A CA 1
ATOM 2214 C C . LEU A 1 280 ? 15.839 -21.919 13.898 1.00 89.75 280 LEU A C 1
ATOM 2216 O O . LEU A 1 280 ? 16.013 -23.024 14.407 1.00 89.75 280 LEU A O 1
ATOM 2220 N N . LEU A 1 281 ? 15.529 -21.765 12.604 1.00 89.62 281 LEU A N 1
ATOM 2221 C CA . LEU A 1 281 ? 15.438 -22.892 11.663 1.00 89.62 281 LEU A CA 1
ATOM 2222 C C . LEU A 1 281 ? 16.772 -23.645 11.560 1.00 89.62 281 LEU A C 1
ATOM 2224 O O . LEU A 1 281 ? 16.798 -24.874 11.653 1.00 89.62 281 LEU A O 1
ATOM 2228 N N . HIS A 1 282 ? 17.883 -22.912 11.473 1.00 90.31 282 HIS A N 1
ATOM 2229 C CA . HIS A 1 282 ? 19.220 -23.501 11.451 1.00 90.31 282 HIS A CA 1
ATOM 2230 C C . HIS A 1 282 ? 19.551 -24.252 12.754 1.00 90.31 282 HIS A C 1
ATOM 2232 O O . HIS A 1 282 ? 20.149 -25.325 12.698 1.00 90.31 282 HIS A O 1
ATOM 2238 N N . GLN A 1 283 ? 19.125 -23.749 13.921 1.00 92.69 283 GLN A N 1
ATOM 2239 C CA . GLN A 1 283 ? 19.338 -24.430 15.212 1.00 92.69 283 GLN A CA 1
ATOM 2240 C C . GLN A 1 283 ? 18.610 -25.778 15.317 1.00 92.69 283 GLN A C 1
ATOM 2242 O O . GLN A 1 283 ? 19.083 -26.677 16.007 1.00 92.69 283 GLN A O 1
ATOM 2247 N N . ILE A 1 284 ? 17.484 -25.942 14.619 1.00 93.38 284 ILE A N 1
ATOM 2248 C CA . ILE A 1 284 ? 16.741 -27.212 14.563 1.00 93.38 284 ILE A CA 1
ATOM 2249 C C . ILE A 1 284 ? 17.118 -28.075 13.347 1.00 93.38 284 ILE A C 1
ATOM 2251 O O . ILE A 1 284 ? 16.413 -29.029 13.024 1.00 93.38 284 ILE A O 1
ATOM 2255 N N . GLY A 1 285 ? 18.232 -27.758 12.677 1.00 91.69 285 GLY A N 1
ATOM 2256 C CA . GLY A 1 285 ? 18.797 -28.555 11.586 1.00 91.69 285 GLY A CA 1
ATOM 2257 C C . GLY A 1 285 ? 18.137 -28.357 10.218 1.00 91.69 285 GLY A C 1
ATOM 2258 O O . GLY A 1 285 ? 18.416 -29.123 9.298 1.00 91.69 285 GLY A O 1
ATOM 2259 N N . ILE A 1 286 ? 17.277 -27.348 10.053 1.00 91.56 286 ILE A N 1
ATOM 2260 C CA . ILE A 1 286 ? 16.658 -27.022 8.764 1.00 91.56 286 ILE A CA 1
ATOM 2261 C C . ILE A 1 286 ? 17.541 -25.993 8.066 1.00 91.56 286 ILE A C 1
ATOM 2263 O O . ILE A 1 286 ? 17.588 -24.854 8.506 1.00 91.56 286 ILE A O 1
ATOM 2267 N N . SER A 1 287 ? 18.219 -26.374 6.982 1.00 89.00 287 SER A N 1
ATOM 2268 C CA . SER 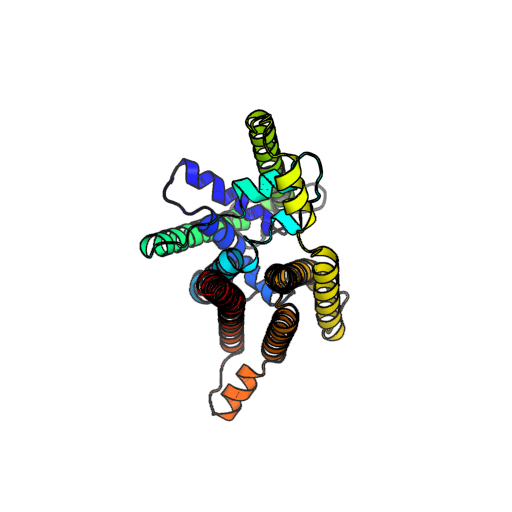A 1 287 ? 18.963 -25.443 6.124 1.00 89.00 287 SER A CA 1
ATOM 2269 C C . SER A 1 287 ? 18.136 -25.059 4.899 1.00 89.00 287 SER A C 1
ATOM 2271 O O . SER A 1 287 ? 17.502 -25.909 4.270 1.00 89.00 287 SER A O 1
ATOM 2273 N N . THR A 1 288 ? 18.152 -23.776 4.555 1.00 89.38 288 THR A N 1
ATOM 2274 C CA . THR A 1 288 ? 17.363 -23.190 3.469 1.00 89.38 288 THR A CA 1
ATOM 2275 C C . THR A 1 288 ? 18.246 -22.374 2.525 1.00 89.38 288 THR A C 1
ATOM 2277 O O . THR A 1 288 ? 19.376 -22.005 2.838 1.00 89.38 288 THR A O 1
ATOM 2280 N N . SER A 1 289 ? 17.762 -22.146 1.301 1.00 93.44 289 SER A N 1
ATOM 2281 C CA . SER A 1 289 ? 18.422 -21.228 0.366 1.00 93.44 289 SER A CA 1
ATOM 2282 C C . SER A 1 289 ? 18.037 -19.783 0.683 1.00 93.44 289 SER A C 1
ATOM 2284 O O . SER A 1 289 ? 16.939 -19.546 1.180 1.00 93.44 289 SER A O 1
ATOM 2286 N N . ARG A 1 290 ? 18.859 -18.807 0.271 1.00 91.75 290 ARG A N 1
ATOM 2287 C CA . ARG A 1 290 ? 18.559 -17.372 0.465 1.00 91.75 290 ARG A CA 1
ATOM 2288 C C . ARG A 1 290 ? 17.177 -16.954 -0.051 1.00 91.75 290 ARG A C 1
ATOM 2290 O O . ARG A 1 290 ? 16.519 -16.113 0.551 1.00 91.75 290 ARG A O 1
ATOM 2297 N N . LEU A 1 291 ? 16.728 -17.531 -1.170 1.00 93.81 291 LEU A N 1
ATOM 2298 C CA . LEU A 1 291 ? 15.390 -17.256 -1.702 1.00 93.81 291 LEU A CA 1
ATOM 2299 C C . LEU A 1 291 ? 14.297 -17.816 -0.784 1.00 93.81 291 LEU A C 1
ATOM 2301 O O . LEU A 1 291 ? 13.282 -17.158 -0.569 1.00 93.81 291 LEU A O 1
ATOM 2305 N N . MET A 1 292 ? 14.493 -19.020 -0.241 1.00 93.94 292 MET A N 1
ATOM 2306 C CA . MET A 1 292 ? 13.550 -19.593 0.721 1.00 93.94 292 MET A CA 1
ATOM 2307 C C . MET A 1 292 ? 13.538 -18.800 2.027 1.00 93.94 292 MET A C 1
ATOM 2309 O O . MET A 1 292 ? 12.453 -18.520 2.523 1.00 93.94 292 MET A O 1
ATOM 2313 N N . ASP A 1 293 ? 14.696 -18.364 2.530 1.00 94.12 293 ASP A N 1
ATOM 2314 C CA . ASP A 1 293 ? 14.791 -17.501 3.717 1.00 94.12 293 ASP A CA 1
ATOM 2315 C C . ASP A 1 293 ? 13.970 -16.223 3.542 1.00 94.12 293 ASP A C 1
ATOM 2317 O O . ASP A 1 293 ? 13.188 -15.829 4.411 1.00 94.12 293 ASP A O 1
ATOM 2321 N N . TRP A 1 294 ? 14.083 -15.610 2.363 1.00 94.56 294 TRP A N 1
ATOM 2322 C CA . TRP A 1 294 ? 13.317 -14.425 2.017 1.00 94.56 294 TRP A CA 1
ATOM 2323 C C . TRP A 1 294 ? 11.808 -14.689 1.950 1.00 94.56 294 TRP A C 1
ATOM 2325 O O . TRP A 1 294 ? 11.023 -13.937 2.529 1.00 94.56 294 TRP A O 1
ATOM 2335 N N . ILE A 1 295 ? 11.380 -15.782 1.312 1.00 95.81 295 ILE A N 1
ATOM 2336 C CA . ILE A 1 295 ? 9.962 -16.171 1.275 1.00 95.81 295 ILE A CA 1
ATOM 2337 C C . ILE A 1 295 ? 9.437 -16.410 2.696 1.00 95.81 295 ILE A C 1
ATOM 2339 O O . ILE A 1 295 ? 8.374 -15.897 3.047 1.00 95.81 295 ILE A O 1
ATOM 2343 N N . VAL A 1 296 ? 10.184 -17.124 3.542 1.00 95.31 296 VAL A N 1
ATOM 2344 C CA . VAL A 1 296 ? 9.816 -17.345 4.949 1.00 95.31 296 VAL A CA 1
ATOM 2345 C C . VAL A 1 296 ? 9.711 -16.012 5.695 1.00 95.31 296 VAL A C 1
ATOM 2347 O O . VAL A 1 296 ? 8.741 -15.805 6.428 1.00 95.31 296 VAL A O 1
ATOM 2350 N N . THR A 1 297 ? 10.629 -15.073 5.455 1.00 95.38 297 THR A N 1
ATOM 2351 C CA . THR A 1 297 ? 10.573 -13.717 6.025 1.00 95.38 297 THR A CA 1
ATOM 2352 C C . THR A 1 297 ? 9.285 -12.991 5.619 1.00 95.38 297 THR A C 1
ATOM 2354 O O . THR A 1 297 ? 8.618 -12.397 6.471 1.00 95.38 297 THR A O 1
ATOM 2357 N N . MET A 1 298 ? 8.881 -13.073 4.344 1.00 96.50 298 MET A N 1
ATOM 2358 C CA . MET A 1 298 ? 7.630 -12.478 3.846 1.00 96.50 298 MET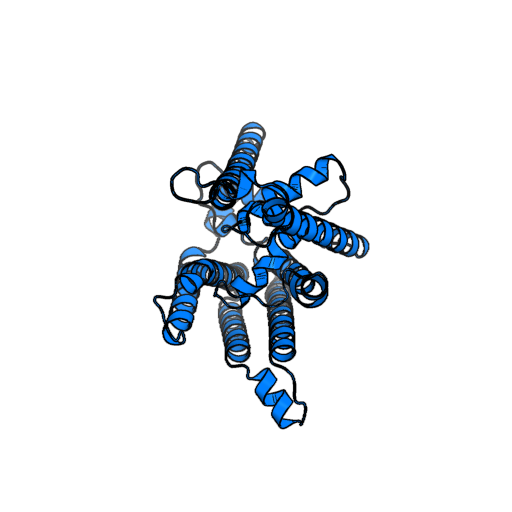 A CA 1
ATOM 2359 C C . MET A 1 298 ? 6.393 -13.091 4.512 1.00 96.50 298 MET A C 1
ATOM 2361 O O . MET A 1 298 ? 5.488 -12.364 4.925 1.00 96.50 298 MET A O 1
ATOM 2365 N N . TRP A 1 299 ? 6.356 -14.412 4.687 1.00 97.31 299 TRP A N 1
ATOM 2366 C CA . TRP A 1 299 ? 5.275 -15.077 5.424 1.00 97.31 299 TRP A CA 1
ATOM 2367 C C . TRP A 1 299 ? 5.272 -14.715 6.914 1.00 97.31 299 TRP A C 1
ATOM 2369 O O . TRP A 1 299 ? 4.204 -14.537 7.506 1.00 97.31 299 TRP A O 1
ATOM 2379 N N . GLY A 1 300 ? 6.450 -14.519 7.509 1.00 97.06 300 GLY A N 1
ATOM 2380 C CA . GLY A 1 300 ? 6.600 -13.945 8.842 1.00 97.06 300 GLY A CA 1
ATOM 2381 C C . GLY A 1 300 ? 5.977 -12.551 8.934 1.00 97.06 300 GLY A C 1
ATOM 2382 O O . GLY A 1 300 ? 5.187 -12.289 9.842 1.00 97.06 300 GLY A O 1
ATOM 2383 N N . LEU A 1 301 ? 6.244 -11.677 7.959 1.00 96.75 301 LEU A N 1
ATOM 2384 C CA . LEU A 1 301 ? 5.642 -10.343 7.878 1.00 96.75 301 LEU A CA 1
ATOM 2385 C C . LEU A 1 301 ? 4.110 -10.415 7.761 1.00 96.75 301 LEU A C 1
ATOM 2387 O O . LEU A 1 301 ? 3.406 -9.742 8.518 1.00 96.75 301 LEU A O 1
ATOM 2391 N N . VAL A 1 302 ? 3.588 -11.282 6.886 1.00 97.81 302 VAL A N 1
ATOM 2392 C CA . VAL A 1 302 ? 2.145 -11.560 6.749 1.00 97.81 302 VAL A CA 1
ATOM 2393 C C . VAL A 1 302 ? 1.534 -11.974 8.092 1.00 97.81 302 VAL A C 1
ATOM 2395 O O . VAL A 1 302 ? 0.503 -11.430 8.504 1.00 97.81 302 VAL A O 1
ATOM 2398 N N . ALA A 1 303 ? 2.183 -12.892 8.812 1.00 97.69 303 ALA A N 1
ATOM 2399 C CA . ALA A 1 303 ? 1.721 -13.361 10.114 1.00 97.69 303 ALA A CA 1
ATOM 2400 C C . ALA A 1 303 ? 1.7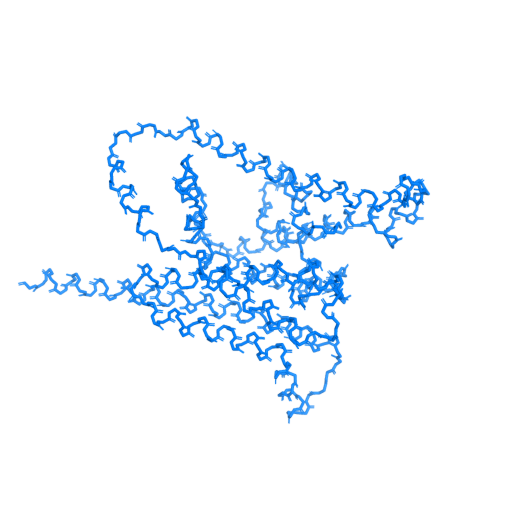17 -12.238 11.162 1.00 97.69 303 ALA A C 1
ATOM 2402 O O . ALA A 1 303 ? 0.726 -12.070 11.877 1.00 97.69 303 ALA A O 1
ATOM 2403 N N . VAL A 1 304 ? 2.777 -11.424 11.225 1.00 97.12 304 VAL A N 1
ATOM 2404 C CA . VAL A 1 304 ? 2.860 -10.263 12.126 1.00 97.12 304 VAL A CA 1
ATOM 2405 C C . VAL A 1 304 ? 1.718 -9.284 11.852 1.00 97.12 304 VAL A C 1
ATOM 2407 O O . VAL A 1 304 ? 1.001 -8.900 12.779 1.00 97.12 304 VAL A O 1
ATOM 2410 N N . MET A 1 305 ? 1.488 -8.925 10.588 1.00 96.56 305 MET A N 1
ATOM 2411 C CA . MET A 1 305 ? 0.402 -8.025 10.189 1.00 96.56 305 MET A CA 1
ATOM 2412 C C . MET A 1 305 ? -0.969 -8.562 10.617 1.00 96.56 305 MET A C 1
ATOM 2414 O O . MET A 1 305 ? -1.759 -7.836 11.236 1.00 96.56 305 MET A O 1
ATOM 2418 N N . ALA A 1 306 ? -1.239 -9.844 10.364 1.00 96.00 306 ALA A N 1
ATOM 2419 C CA . ALA A 1 306 ? -2.489 -10.491 10.745 1.00 96.00 306 ALA A CA 1
ATOM 2420 C C . ALA A 1 306 ? -2.681 -10.532 12.272 1.00 96.00 306 ALA A C 1
ATOM 2422 O O . ALA A 1 306 ? -3.731 -10.118 12.776 1.00 96.00 306 ALA A O 1
ATOM 2423 N N . VAL A 1 307 ? -1.665 -10.970 13.024 1.00 96.50 307 VAL A N 1
ATOM 2424 C CA . VAL A 1 307 ? -1.715 -11.093 14.489 1.00 96.50 307 VAL A CA 1
ATOM 2425 C C . VAL A 1 307 ? -1.941 -9.737 15.148 1.00 96.50 307 VAL A C 1
ATOM 2427 O O . VAL A 1 307 ? -2.850 -9.604 15.971 1.00 96.50 307 VAL A O 1
ATOM 2430 N N . ILE A 1 308 ? -1.175 -8.711 14.772 1.00 97.25 308 ILE A N 1
ATOM 2431 C CA . ILE A 1 308 ? -1.311 -7.368 15.351 1.00 97.25 308 ILE A CA 1
ATOM 2432 C C . ILE A 1 308 ? -2.697 -6.783 15.052 1.00 97.25 308 ILE A C 1
ATOM 2434 O O . ILE A 1 308 ? -3.362 -6.255 15.949 1.00 97.25 308 ILE A O 1
ATOM 2438 N N . SER A 1 309 ? -3.190 -6.969 13.826 1.00 95.38 309 SER A N 1
ATOM 2439 C CA . SER A 1 309 ? -4.528 -6.521 13.420 1.00 95.38 309 SER A CA 1
ATOM 2440 C C . SER A 1 309 ? -5.647 -7.234 14.199 1.00 95.38 309 SER A C 1
ATOM 2442 O O . SER A 1 309 ? -6.639 -6.611 14.584 1.00 95.38 309 SER A O 1
ATOM 2444 N N . LEU A 1 310 ? -5.492 -8.530 14.497 1.00 94.62 310 LEU A N 1
ATOM 2445 C CA . LEU A 1 310 ? -6.428 -9.292 15.333 1.00 94.62 310 LEU A CA 1
ATOM 2446 C C . LEU A 1 310 ? -6.400 -8.856 16.805 1.00 94.62 310 LEU A C 1
ATOM 2448 O O . LEU A 1 310 ? -7.455 -8.762 17.439 1.00 94.62 310 LEU A O 1
ATOM 2452 N N . GLN A 1 311 ? -5.221 -8.566 17.359 1.00 93.69 311 GLN A N 1
ATOM 2453 C CA . GLN A 1 311 ? -5.083 -8.096 18.743 1.00 93.69 311 GLN A CA 1
ATOM 2454 C C . GLN A 1 311 ? -5.733 -6.721 18.946 1.00 93.69 311 GLN A C 1
ATOM 2456 O O . GLN A 1 311 ? -6.392 -6.502 19.965 1.00 93.69 311 GLN A O 1
ATOM 2461 N N . MET A 1 312 ? -5.657 -5.830 17.951 1.00 93.00 312 MET A N 1
ATOM 2462 C CA . MET A 1 312 ? -6.351 -4.538 17.988 1.00 93.00 312 MET A CA 1
ATOM 2463 C C . MET A 1 312 ? -7.871 -4.705 18.166 1.00 93.00 312 MET A C 1
ATOM 2465 O O . MET A 1 312 ? -8.493 -4.018 18.977 1.00 93.00 312 MET A O 1
ATOM 2469 N N . ASN A 1 313 ? -8.484 -5.680 17.490 1.00 87.00 313 ASN A N 1
ATOM 2470 C CA . ASN A 1 313 ? -9.909 -5.970 17.675 1.00 87.00 313 ASN A CA 1
ATOM 2471 C C . ASN A 1 313 ? -10.240 -6.463 19.091 1.00 87.00 313 ASN A C 1
ATOM 2473 O O . ASN A 1 313 ? -11.309 -6.151 19.615 1.00 87.00 313 ASN A O 1
ATOM 2477 N N . ARG A 1 314 ? -9.336 -7.205 19.743 1.00 86.50 314 ARG A N 1
ATOM 2478 C CA . ARG A 1 314 ? -9.538 -7.656 21.131 1.00 86.50 314 ARG A CA 1
ATOM 2479 C C . ARG A 1 314 ? -9.547 -6.485 22.113 1.00 86.50 314 ARG A C 1
ATOM 2481 O O . ARG A 1 314 ? -10.391 -6.474 23.008 1.00 86.50 314 ARG A O 1
ATOM 2488 N N . ILE A 1 315 ? -8.668 -5.497 21.922 1.00 86.00 315 ILE A N 1
ATOM 2489 C CA . ILE A 1 315 ? -8.635 -4.243 22.702 1.00 86.00 315 ILE A CA 1
ATOM 2490 C C . ILE A 1 315 ? -9.999 -3.541 22.614 1.00 86.00 315 ILE A C 1
ATOM 2492 O O . ILE A 1 315 ? -10.617 -3.239 23.641 1.00 86.00 315 ILE A O 1
ATOM 2496 N N . VAL A 1 316 ? -10.518 -3.380 21.392 1.00 83.94 316 VAL A N 1
ATOM 2497 C CA . VAL A 1 316 ? -11.826 -2.756 21.135 1.00 83.94 316 VAL A CA 1
ATOM 2498 C C . VAL A 1 316 ? -12.972 -3.552 21.771 1.00 83.94 316 VAL A C 1
ATOM 2500 O O . VAL A 1 316 ? -13.766 -3.001 22.532 1.00 83.94 316 VAL A O 1
ATOM 2503 N N . ASN A 1 317 ? -13.030 -4.865 21.545 1.00 84.06 317 ASN A N 1
ATOM 2504 C CA . ASN A 1 317 ? -14.107 -5.712 22.067 1.00 84.06 317 ASN A CA 1
ATOM 2505 C C . ASN A 1 317 ? -14.118 -5.781 23.603 1.00 84.06 317 ASN A C 1
ATOM 2507 O O . ASN A 1 317 ? -15.187 -5.853 24.215 1.00 84.06 317 ASN A O 1
ATOM 2511 N N . LYS A 1 318 ? -12.943 -5.741 24.247 1.00 78.12 318 LYS A N 1
ATOM 2512 C CA . LYS A 1 318 ? -12.831 -5.692 25.711 1.00 78.12 318 LYS A CA 1
ATOM 2513 C C . LYS A 1 318 ? -13.421 -4.397 26.273 1.00 78.12 318 LYS A C 1
ATOM 2515 O O . LYS A 1 318 ? -14.107 -4.445 27.291 1.00 78.12 318 LYS A O 1
ATOM 2520 N N . PHE A 1 319 ? -13.206 -3.267 25.596 1.00 78.12 319 PHE A N 1
ATOM 2521 C CA . PHE A 1 319 ? -13.803 -1.988 25.983 1.00 78.12 319 PHE A CA 1
ATOM 2522 C C . PHE A 1 319 ? -15.333 -2.035 25.901 1.00 78.12 319 PHE A C 1
ATOM 2524 O O . PHE A 1 319 ? -15.999 -1.741 26.891 1.00 78.12 319 PHE A O 1
ATOM 2531 N N . VAL A 1 320 ? -15.883 -2.485 24.766 1.00 76.00 320 VAL A N 1
ATOM 2532 C CA . VAL A 1 320 ? -17.341 -2.591 24.557 1.00 76.00 320 VAL A CA 1
ATOM 2533 C C . VAL A 1 320 ? -17.987 -3.469 25.629 1.00 76.00 320 VAL A C 1
ATOM 2535 O O . VAL A 1 320 ? -18.970 -3.077 26.254 1.00 76.00 320 VAL A O 1
ATOM 2538 N N . ARG A 1 321 ? -17.396 -4.635 25.914 1.00 74.06 321 ARG A N 1
ATOM 2539 C CA . ARG A 1 321 ? -17.900 -5.557 26.940 1.00 74.06 321 ARG A CA 1
ATOM 2540 C C . ARG A 1 321 ? -17.884 -4.944 28.340 1.00 74.06 321 ARG A C 1
ATOM 2542 O O . ARG A 1 321 ? -18.825 -5.147 29.103 1.00 74.06 321 ARG A O 1
ATOM 2549 N N . ASN A 1 322 ? -16.825 -4.214 28.686 1.00 72.38 322 ASN A N 1
ATOM 2550 C CA . ASN A 1 322 ? -16.727 -3.543 29.980 1.00 72.38 322 ASN A CA 1
ATOM 2551 C C . ASN A 1 322 ? -17.752 -2.409 30.104 1.00 72.38 322 ASN A C 1
ATOM 2553 O O . ASN A 1 322 ? -18.374 -2.296 31.156 1.00 72.38 322 ASN A O 1
ATOM 2557 N N . GLY A 1 323 ? -17.976 -1.643 29.030 1.00 67.81 323 GLY A N 1
ATOM 2558 C CA . GLY A 1 323 ? -19.006 -0.603 28.970 1.00 67.81 323 GLY A CA 1
ATOM 2559 C C . GLY A 1 323 ? -20.424 -1.154 29.143 1.00 67.81 323 GLY A C 1
ATOM 2560 O O . GLY A 1 323 ? -21.205 -0.621 29.923 1.00 67.81 323 GLY A O 1
ATOM 2561 N N . LEU A 1 324 ? -20.747 -2.273 28.487 1.00 66.25 324 LEU A N 1
ATOM 2562 C CA . LEU A 1 324 ? -22.047 -2.933 28.659 1.00 66.25 324 LEU A CA 1
ATOM 2563 C C . LEU A 1 324 ? -22.254 -3.426 30.099 1.00 66.25 324 LEU A C 1
ATOM 2565 O O . LEU A 1 324 ? -23.341 -3.280 30.649 1.00 66.25 324 LEU A O 1
ATOM 2569 N N . LYS A 1 325 ? -21.208 -3.959 30.747 1.00 62.72 325 LYS A N 1
ATOM 2570 C CA . LYS A 1 325 ? -21.280 -4.400 32.150 1.00 62.72 325 LYS A CA 1
ATOM 2571 C C . LYS A 1 325 ? -21.508 -3.245 33.129 1.00 62.72 325 LYS A C 1
ATOM 2573 O O . LYS A 1 325 ? -22.232 -3.430 34.102 1.00 62.72 325 LYS A O 1
ATOM 2578 N N . THR A 1 326 ? -20.898 -2.079 32.911 1.00 61.31 326 THR A N 1
ATOM 2579 C CA . THR A 1 326 ? -21.104 -0.903 33.775 1.00 61.31 326 THR A CA 1
ATOM 2580 C C . THR A 1 326 ? -22.475 -0.269 33.585 1.00 61.31 326 THR A C 1
ATOM 2582 O O . THR A 1 326 ? -23.066 0.151 34.576 1.00 61.31 326 THR A O 1
ATOM 2585 N N . VAL A 1 327 ? -23.008 -0.241 32.358 1.00 64.56 327 VAL A N 1
ATOM 2586 C CA . VAL A 1 327 ? -24.392 0.197 32.106 1.00 64.56 327 VAL A CA 1
ATOM 2587 C C . VAL A 1 327 ? -25.374 -0.733 32.812 1.00 64.56 327 VAL A C 1
ATOM 2589 O O . VAL A 1 327 ? -26.190 -0.252 33.589 1.00 64.56 327 VAL A O 1
ATOM 2592 N N . ASN A 1 328 ? -25.221 -2.051 32.646 1.00 58.62 328 ASN A N 1
ATOM 2593 C CA . ASN A 1 328 ? -26.136 -3.023 33.247 1.00 58.62 328 ASN A CA 1
ATOM 2594 C C . ASN A 1 328 ? -26.129 -2.966 34.789 1.00 58.62 328 ASN A C 1
ATOM 2596 O O . ASN A 1 328 ? -27.160 -3.142 35.424 1.00 58.62 328 ASN A O 1
ATOM 2600 N N . LYS A 1 329 ? -24.978 -2.658 35.409 1.00 53.44 329 LYS A N 1
ATOM 2601 C CA . LYS A 1 329 ? -24.880 -2.444 36.864 1.00 53.44 329 LYS A CA 1
ATOM 2602 C C . LYS A 1 329 ? -25.547 -1.156 37.356 1.00 53.44 329 LYS A C 1
ATOM 2604 O O . LYS A 1 329 ? -25.991 -1.144 38.491 1.00 53.44 329 LYS A O 1
ATOM 2609 N N . ARG A 1 330 ? -25.597 -0.094 36.541 1.00 55.75 330 ARG A N 1
ATOM 2610 C CA . ARG A 1 330 ? -26.267 1.177 36.889 1.00 55.75 330 ARG A CA 1
ATOM 2611 C C . ARG A 1 330 ? -27.775 1.144 36.659 1.00 55.75 330 ARG A C 1
ATOM 2613 O O . ARG A 1 330 ? -28.484 1.918 37.274 1.00 55.75 330 ARG A O 1
ATOM 2620 N N . THR A 1 331 ? -28.257 0.289 35.761 1.00 57.78 331 THR A N 1
ATOM 2621 C CA . THR A 1 331 ? -29.698 0.075 35.544 1.00 57.78 331 THR A CA 1
ATOM 2622 C C . THR A 1 331 ? -30.316 -0.912 36.535 1.00 57.78 331 THR A C 1
ATOM 2624 O O . THR A 1 331 ? -31.534 -0.990 36.614 1.00 57.78 331 THR A O 1
ATOM 2627 N N . LEU A 1 332 ? -29.493 -1.676 37.262 1.00 50.22 332 LEU A N 1
ATOM 2628 C CA . LEU A 1 332 ? -29.917 -2.647 38.282 1.00 50.22 332 LEU A CA 1
ATOM 2629 C C . LEU A 1 332 ? -29.726 -2.143 39.730 1.00 50.22 332 LEU A C 1
ATOM 2631 O O . LEU A 1 332 ? -29.998 -2.903 40.656 1.00 50.22 332 LEU A O 1
ATOM 2635 N N . SER A 1 333 ? -29.236 -0.912 39.925 1.00 45.38 333 SER A N 1
ATOM 2636 C CA . SER A 1 333 ? -29.059 -0.244 41.229 1.00 45.38 333 SER A CA 1
ATOM 2637 C C . SER A 1 333 ? -30.065 0.880 41.404 1.00 45.38 333 SER A C 1
ATOM 2639 O O . SER A 1 333 ? -30.643 0.991 42.500 1.00 45.38 333 SER A O 1
#

pLDDT: mean 90.6, std 10.7, range [45.38, 98.62]

Radius of gyration: 22.23 Å; chains: 1; bounding box: 56×51×73 Å